Protein AF-A0A401NHK7-F1 (afdb_monomer_lite)

Structure (mmCIF, N/CA/C/O backbone):
data_AF-A0A401NHK7-F1
#
_entry.id   AF-A0A401NHK7-F1
#
loop_
_atom_site.group_PDB
_atom_site.id
_atom_site.type_symbol
_atom_site.label_atom_id
_atom_site.label_alt_id
_atom_site.label_comp_id
_atom_site.label_asym_id
_atom_site.label_entity_id
_atom_site.label_seq_id
_atom_site.pdbx_PDB_ins_code
_atom_site.Cartn_x
_atom_site.Cartn_y
_atom_site.Cartn_z
_atom_site.occupancy
_atom_site.B_iso_or_equiv
_atom_site.auth_seq_id
_atom_site.auth_comp_id
_atom_site.auth_asym_id
_atom_site.auth_atom_id
_atom_site.pdbx_PDB_model_num
ATOM 1 N N . GLN A 1 1 ? -70.677 -13.305 108.784 1.00 59.94 1 GLN A N 1
ATOM 2 C CA . GLN A 1 1 ? -69.472 -12.438 108.791 1.00 59.94 1 GLN A CA 1
ATOM 3 C C . GLN A 1 1 ? -68.133 -13.197 108.804 1.00 59.94 1 GLN A C 1
ATOM 5 O O . GLN A 1 1 ? -67.244 -12.795 108.067 1.00 59.94 1 GLN A O 1
ATOM 10 N N . GLN A 1 2 ? -67.964 -14.312 109.533 1.00 70.62 2 GLN A N 1
ATOM 11 C CA . GLN A 1 2 ? -66.657 -15.002 109.661 1.00 70.62 2 GLN A CA 1
ATOM 12 C C . GLN A 1 2 ? -66.039 -15.561 108.355 1.00 70.62 2 GLN A C 1
ATOM 14 O O . GLN A 1 2 ? -64.819 -15.577 108.209 1.00 70.62 2 GLN A O 1
ATOM 19 N N . LYS A 1 3 ? -66.845 -16.007 107.378 1.00 74.75 3 LYS A N 1
ATOM 20 C CA . LYS A 1 3 ? -66.339 -16.553 106.096 1.00 74.75 3 LYS A CA 1
ATOM 21 C C . LYS A 1 3 ? -65.656 -15.486 105.227 1.00 74.75 3 LYS A C 1
ATOM 23 O O . LYS A 1 3 ? -64.667 -15.781 104.566 1.00 74.75 3 LYS A O 1
ATOM 28 N N . LEU A 1 4 ? -66.158 -14.250 105.277 1.00 75.69 4 LEU A N 1
ATOM 29 C CA . LEU A 1 4 ? -65.597 -13.123 104.534 1.00 75.69 4 LEU A CA 1
ATOM 30 C C . LEU A 1 4 ? -64.254 -12.691 105.127 1.00 75.69 4 LEU A C 1
ATOM 32 O O . LEU A 1 4 ? -63.294 -12.551 104.385 1.00 75.69 4 LEU A O 1
ATOM 36 N N . GLN A 1 5 ? -64.153 -12.602 106.458 1.00 76.56 5 GLN A N 1
ATOM 37 C CA . GLN A 1 5 ? -62.879 -12.336 107.138 1.00 76.56 5 GLN A CA 1
ATOM 38 C C . GLN A 1 5 ? -61.805 -13.369 106.781 1.00 76.56 5 GLN A C 1
ATOM 40 O O . GLN A 1 5 ? -60.680 -12.988 106.483 1.00 76.56 5 GLN A O 1
ATOM 45 N N . ARG A 1 6 ? -62.151 -14.664 106.722 1.00 79.88 6 ARG A N 1
ATOM 46 C CA . ARG A 1 6 ? -61.197 -15.707 106.302 1.00 79.88 6 ARG A CA 1
ATOM 47 C C . ARG A 1 6 ? -60.717 -15.531 104.862 1.00 79.88 6 ARG A C 1
ATOM 49 O O . ARG A 1 6 ? -59.545 -15.770 104.598 1.00 79.88 6 ARG A O 1
ATOM 56 N N . ASN A 1 7 ? -61.591 -15.131 103.941 1.00 78.50 7 ASN A N 1
ATOM 57 C CA . ASN A 1 7 ? -61.188 -14.878 102.556 1.00 78.50 7 ASN A CA 1
ATOM 58 C C . ASN A 1 7 ? -60.342 -13.607 102.441 1.00 78.50 7 ASN A C 1
ATOM 60 O O . ASN A 1 7 ? -59.317 -13.637 101.774 1.00 78.50 7 ASN A O 1
ATOM 64 N N . VAL A 1 8 ? -60.708 -12.534 103.145 1.00 82.75 8 VAL A N 1
ATOM 65 C CA . VAL A 1 8 ? -59.922 -11.293 103.179 1.00 82.75 8 VAL A CA 1
ATOM 66 C C . VAL A 1 8 ? -58.518 -11.567 103.708 1.00 82.75 8 VAL A C 1
ATOM 68 O O . VAL A 1 8 ? -57.553 -11.183 103.066 1.00 82.75 8 VAL A O 1
ATOM 71 N N . SER A 1 9 ? -58.372 -12.316 104.804 1.00 81.31 9 SER A N 1
ATOM 72 C CA . SER A 1 9 ? -57.046 -12.676 105.322 1.00 81.31 9 SER A CA 1
ATOM 73 C C . SER A 1 9 ? -56.232 -13.537 104.353 1.00 81.31 9 SER A C 1
ATOM 75 O O . SER A 1 9 ? -55.024 -13.356 104.268 1.00 81.31 9 SER A O 1
ATOM 77 N N . LYS A 1 10 ? -56.872 -14.449 103.606 1.00 85.44 10 LYS A N 1
ATOM 78 C CA . LYS A 1 10 ? -56.191 -15.275 102.595 1.00 85.44 10 LYS A CA 1
ATOM 79 C C . LYS A 1 10 ? -55.683 -14.450 101.416 1.00 85.44 10 LYS A C 1
ATOM 81 O O . LYS A 1 10 ? -54.569 -14.676 100.963 1.00 85.44 10 LYS A O 1
ATOM 86 N N . TYR A 1 11 ? -56.498 -13.523 100.915 1.00 87.88 11 TYR A N 1
ATOM 87 C CA . TYR A 1 11 ? -56.135 -12.718 99.748 1.00 87.88 11 TYR A CA 1
ATOM 88 C C . TYR A 1 11 ? -55.220 -11.542 100.089 1.00 87.88 11 TYR A C 1
ATOM 90 O O . TYR A 1 11 ? -54.398 -11.160 99.262 1.00 87.88 11 TYR A O 1
ATOM 98 N N . LYS A 1 12 ? -55.266 -11.058 101.334 1.00 88.06 12 LYS A N 1
ATOM 99 C CA . LYS A 1 12 ? -54.397 -9.989 101.829 1.00 88.06 12 LYS A CA 1
ATOM 100 C C . LYS A 1 12 ? -52.910 -10.338 101.754 1.00 88.06 12 LYS A C 1
ATOM 102 O O . LYS A 1 12 ? -52.098 -9.479 101.451 1.00 88.06 12 LYS A O 1
ATOM 107 N N . THR A 1 13 ? -52.540 -11.604 101.949 1.00 85.62 13 THR A N 1
ATOM 108 C CA . THR A 1 13 ? -51.140 -12.033 101.793 1.00 85.62 13 THR A CA 1
ATOM 109 C C . THR A 1 13 ? -50.640 -11.877 100.354 1.00 85.62 13 THR A C 1
ATOM 111 O O . THR A 1 13 ? -49.481 -11.529 100.148 1.00 85.62 13 THR A O 1
ATOM 114 N N . TYR A 1 14 ? -51.502 -12.108 99.360 1.00 87.50 14 TYR A N 1
ATOM 115 C CA . TYR A 1 14 ? -51.152 -11.906 97.952 1.00 87.50 14 TYR A CA 1
ATOM 116 C C . TYR A 1 14 ? -51.140 -10.424 97.583 1.00 87.50 14 TYR A C 1
ATOM 118 O O . TYR A 1 14 ? -50.267 -10.001 96.838 1.00 87.50 14 TYR A O 1
ATOM 126 N N . GLU A 1 15 ? -52.065 -9.636 98.131 1.00 87.06 15 GLU A N 1
ATOM 127 C CA . GLU A 1 15 ? -52.091 -8.178 97.973 1.00 87.06 15 GLU A CA 1
ATOM 128 C C . GLU A 1 15 ? -50.810 -7.534 98.525 1.00 87.06 15 GLU A C 1
ATOM 130 O O . GLU A 1 15 ? -50.116 -6.834 97.793 1.00 87.06 15 GLU A O 1
ATOM 135 N N . ASP A 1 16 ? -50.432 -7.860 99.765 1.00 88.56 16 ASP A N 1
ATOM 136 C CA . ASP A 1 16 ? -49.204 -7.370 100.402 1.00 88.56 16 ASP A CA 1
ATOM 137 C C . ASP A 1 16 ? -47.945 -7.810 99.632 1.00 88.56 16 ASP A C 1
ATOM 139 O O . ASP A 1 16 ? -46.943 -7.094 99.594 1.00 88.56 16 ASP A O 1
ATOM 143 N N . TYR A 1 17 ? -47.976 -8.998 99.018 1.00 87.31 17 TYR A N 1
ATOM 144 C CA . TYR A 1 17 ? -46.892 -9.481 98.165 1.00 87.31 17 TYR A CA 1
ATOM 145 C C . TYR A 1 17 ? -46.814 -8.701 96.847 1.00 87.31 17 TYR A C 1
ATOM 147 O O . TYR A 1 17 ? -45.734 -8.256 96.473 1.00 87.31 17 TYR A O 1
ATOM 155 N N . ILE A 1 18 ? -47.943 -8.496 96.165 1.00 86.00 18 ILE A N 1
ATOM 156 C CA . ILE A 1 18 ? -47.999 -7.768 94.891 1.00 86.00 18 ILE A CA 1
ATOM 157 C C . ILE A 1 18 ? -47.596 -6.306 95.088 1.00 86.00 18 ILE A C 1
ATOM 159 O O . ILE A 1 18 ? -46.801 -5.802 94.304 1.00 86.00 18 ILE A O 1
ATOM 163 N N . LEU A 1 19 ? -48.056 -5.654 96.158 1.00 85.62 19 LEU A N 1
ATOM 164 C CA . LEU A 1 19 ? -47.651 -4.289 96.504 1.00 85.62 19 LEU A CA 1
ATOM 165 C C . LEU A 1 19 ? -46.136 -4.189 96.712 1.00 85.62 19 LEU A C 1
ATOM 167 O O . LEU A 1 19 ? -45.488 -3.357 96.088 1.00 85.62 19 LEU A O 1
ATOM 171 N N . LYS A 1 20 ? -45.543 -5.114 97.479 1.00 86.19 20 LYS A N 1
ATOM 172 C CA . LYS A 1 20 ? -44.082 -5.168 97.642 1.00 86.19 20 LYS A CA 1
ATOM 173 C C . LYS A 1 20 ? -43.348 -5.401 96.326 1.00 86.19 20 LYS A C 1
ATOM 175 O O . LYS A 1 20 ? -42.253 -4.883 96.149 1.00 86.19 20 LYS A O 1
ATOM 180 N N . VAL A 1 21 ? -43.888 -6.218 95.427 1.00 83.94 21 VAL A N 1
ATOM 181 C CA . VAL A 1 21 ? -43.257 -6.484 94.126 1.00 83.94 21 VAL A CA 1
ATOM 182 C C . VAL A 1 21 ? -43.348 -5.261 93.212 1.00 83.94 21 VAL A C 1
ATOM 184 O O . VAL A 1 21 ? -42.377 -4.966 92.524 1.00 83.94 21 VAL A O 1
ATOM 187 N N . ILE A 1 22 ? -44.464 -4.532 93.244 1.00 79.00 22 ILE A N 1
ATOM 188 C CA . ILE A 1 22 ? -44.657 -3.289 92.488 1.00 79.00 22 ILE A CA 1
ATOM 189 C C . ILE A 1 22 ? -43.697 -2.199 92.979 1.00 79.00 22 ILE A C 1
ATOM 191 O O . ILE A 1 22 ? -43.053 -1.566 92.151 1.00 79.00 22 ILE A O 1
ATOM 195 N N . ASP A 1 23 ? -43.519 -2.045 94.295 1.00 79.94 23 ASP A N 1
ATOM 196 C CA . ASP A 1 23 ? -42.594 -1.055 94.876 1.00 79.94 23 ASP A CA 1
ATOM 197 C C . ASP A 1 23 ? -41.118 -1.329 94.531 1.00 79.94 23 ASP A C 1
ATOM 199 O O . ASP A 1 23 ? -40.281 -0.429 94.568 1.00 79.94 23 ASP A O 1
ATOM 203 N N . ASN A 1 24 ? -40.782 -2.581 94.204 1.00 78.62 24 ASN A N 1
ATOM 204 C CA . ASN A 1 24 ? -39.442 -2.982 93.766 1.00 78.62 24 ASN A CA 1
ATOM 205 C C . ASN A 1 24 ? -39.295 -3.014 92.236 1.00 78.62 24 ASN A C 1
ATOM 207 O O . ASN A 1 24 ? -38.211 -3.324 91.733 1.00 78.62 24 ASN A O 1
ATOM 211 N N . LEU A 1 25 ? -40.366 -2.733 91.488 1.00 74.31 25 LEU A N 1
ATOM 212 C CA . LEU A 1 25 ? -40.323 -2.681 90.036 1.00 74.31 25 LEU A CA 1
ATOM 213 C C . LEU A 1 25 ? -39.854 -1.287 89.592 1.00 74.31 25 LEU A C 1
ATOM 215 O O . LEU A 1 25 ? -40.375 -0.284 90.075 1.00 74.31 25 LEU A O 1
ATOM 219 N N . PRO A 1 26 ? -38.895 -1.183 88.657 1.00 77.94 26 PRO A N 1
ATOM 220 C CA . PRO A 1 26 ? -38.523 0.107 88.087 1.00 77.94 26 PRO A CA 1
ATOM 221 C C . PRO A 1 26 ? -39.742 0.766 87.424 1.00 77.94 26 PRO A C 1
ATOM 223 O O . PRO A 1 26 ? -40.447 0.100 86.664 1.00 77.94 26 PRO A O 1
ATOM 226 N N . GLU A 1 27 ? -39.950 2.069 87.646 1.00 64.88 27 GLU A N 1
ATOM 227 C CA . GLU A 1 27 ? -41.120 2.834 87.159 1.00 64.88 27 GLU A CA 1
ATOM 228 C C . GLU A 1 27 ? -41.372 2.701 85.641 1.00 64.88 27 GLU A C 1
ATOM 230 O O . GLU A 1 27 ? -42.510 2.803 85.192 1.00 64.88 27 GLU A O 1
ATOM 235 N N . ASN A 1 28 ? -40.344 2.353 84.857 1.00 58.91 28 ASN A N 1
ATOM 236 C CA . ASN A 1 28 ? -40.409 2.257 83.395 1.00 58.91 28 ASN A CA 1
ATOM 237 C C . ASN A 1 28 ? -40.466 0.814 82.850 1.00 58.91 28 ASN A C 1
ATOM 239 O O . ASN A 1 28 ? -40.250 0.601 81.656 1.00 58.91 28 ASN A O 1
ATOM 243 N N . TYR A 1 29 ? -40.731 -0.198 83.687 1.00 62.56 29 TYR A N 1
ATOM 244 C CA . TYR A 1 29 ? -40.737 -1.609 83.260 1.00 62.56 29 TYR A CA 1
ATOM 245 C C . TYR A 1 29 ? -41.794 -1.922 82.180 1.00 62.56 29 TYR A C 1
ATOM 247 O O . TYR A 1 29 ? -41.576 -2.779 81.329 1.00 62.56 29 TYR A O 1
ATOM 255 N N . LEU A 1 30 ? -42.919 -1.199 82.178 1.00 59.25 30 LEU A N 1
ATOM 256 C CA . LEU A 1 30 ? -43.971 -1.312 81.156 1.00 59.25 30 LEU A CA 1
ATOM 257 C C . LEU A 1 30 ? -43.740 -0.400 79.936 1.00 59.25 30 LEU A C 1
ATOM 259 O O . LEU A 1 30 ? -44.235 -0.697 78.852 1.00 59.25 30 LEU A O 1
ATOM 263 N N . GLU A 1 31 ? -42.986 0.693 80.097 1.00 57.03 31 GLU A N 1
ATOM 264 C CA . GLU A 1 31 ? -42.642 1.629 79.013 1.00 57.03 31 GLU A CA 1
ATOM 265 C C . GLU A 1 31 ? -41.560 1.061 78.089 1.00 57.03 31 GLU A C 1
ATOM 267 O O . GLU A 1 31 ? -41.622 1.213 76.867 1.00 57.03 31 GLU A O 1
ATOM 272 N N . TYR A 1 32 ? -40.618 0.306 78.656 1.00 54.81 32 TYR A N 1
ATOM 273 C CA . TYR A 1 32 ? -39.723 -0.575 77.915 1.00 54.81 32 TYR A CA 1
ATOM 274 C C . TYR A 1 32 ? -40.427 -1.898 77.596 1.00 54.81 32 TYR A C 1
ATOM 276 O O . TYR A 1 32 ? -39.947 -2.972 77.956 1.00 54.81 32 TYR A O 1
ATOM 284 N N . SER A 1 33 ? -41.568 -1.853 76.899 1.00 59.03 33 SER A N 1
ATOM 285 C CA . SER A 1 33 ? -42.092 -3.082 76.303 1.00 59.03 33 SER A CA 1
ATOM 286 C C . SER A 1 33 ? -40.998 -3.649 75.397 1.00 59.03 33 SER A C 1
ATOM 288 O O . SER A 1 33 ? -40.575 -3.002 74.434 1.00 59.03 33 SER A O 1
ATOM 290 N N . ALA A 1 34 ? -40.501 -4.842 75.727 1.00 56.12 34 ALA A N 1
ATOM 291 C CA . ALA A 1 34 ? -39.489 -5.544 74.944 1.00 56.12 34 ALA A CA 1
ATOM 292 C C . ALA A 1 34 ? -39.916 -5.670 73.471 1.00 56.12 34 ALA A C 1
ATOM 294 O O . ALA A 1 34 ? -39.072 -5.660 72.581 1.00 56.12 34 ALA A O 1
ATOM 295 N N . GLU A 1 35 ? -41.224 -5.669 73.201 1.00 56.78 35 GLU A N 1
ATOM 296 C CA . GLU A 1 35 ? -41.800 -5.647 71.859 1.00 56.78 35 GLU A CA 1
ATOM 297 C C . GLU A 1 35 ? -41.446 -4.367 71.076 1.00 56.78 35 GLU A C 1
ATOM 299 O O . GLU A 1 35 ? -41.224 -4.437 69.872 1.00 56.78 35 GLU A O 1
ATOM 304 N N . SER A 1 36 ? -41.304 -3.206 71.726 1.00 73.38 36 SER A N 1
ATOM 305 C CA . SER A 1 36 ? -40.970 -1.926 71.074 1.00 73.38 36 SER A CA 1
ATOM 306 C C . SER A 1 36 ? -39.506 -1.857 70.619 1.00 73.38 36 SER A C 1
ATOM 308 O O . SER A 1 36 ? -39.210 -1.514 69.469 1.00 73.38 36 SER A O 1
ATOM 310 N N . MET A 1 37 ? -38.565 -2.242 71.489 1.00 78.56 37 MET A N 1
ATOM 311 C CA . MET A 1 37 ? -37.136 -2.227 71.153 1.00 78.56 37 MET A CA 1
ATOM 312 C C . MET A 1 37 ? -36.777 -3.350 70.175 1.00 78.56 37 MET A C 1
ATOM 314 O O . MET A 1 37 ? -36.039 -3.117 69.218 1.00 78.56 37 MET A O 1
ATOM 318 N N . VAL A 1 38 ? -37.357 -4.540 70.361 1.00 82.25 38 VAL A N 1
ATOM 319 C CA . VAL A 1 38 ? -37.192 -5.666 69.434 1.00 82.25 38 VAL A CA 1
ATOM 320 C C . VAL A 1 38 ? -37.790 -5.333 68.064 1.00 82.25 38 VAL A C 1
ATOM 322 O O . VAL A 1 38 ? -37.106 -5.539 67.065 1.00 82.25 38 VAL A O 1
ATOM 325 N N . MET A 1 39 ? -38.982 -4.722 67.973 1.00 82.88 39 MET A N 1
ATOM 326 C CA . MET A 1 39 ? -39.525 -4.300 66.670 1.00 82.88 39 MET A CA 1
ATOM 327 C C . MET A 1 39 ? -38.717 -3.186 66.004 1.00 82.88 39 MET A C 1
ATOM 329 O O . MET A 1 39 ? -38.600 -3.178 64.780 1.00 82.88 39 MET A O 1
ATOM 333 N N . SER A 1 40 ? -38.128 -2.261 66.767 1.00 86.12 40 SER A N 1
ATOM 334 C CA . SER A 1 40 ? -37.215 -1.248 66.216 1.00 86.12 40 SER A CA 1
ATOM 335 C C . SER A 1 40 ? -35.965 -1.888 65.597 1.00 86.12 40 SER A C 1
ATOM 337 O O . SER A 1 40 ? -35.567 -1.544 64.481 1.00 86.12 40 SER A O 1
ATOM 339 N N . ILE A 1 41 ? -35.387 -2.882 66.280 1.00 89.06 41 ILE A N 1
ATOM 340 C CA . ILE A 1 41 ? -34.251 -3.665 65.778 1.00 89.06 41 ILE A CA 1
ATOM 341 C C . ILE A 1 41 ? -34.647 -4.448 64.519 1.00 89.06 41 ILE A C 1
ATOM 343 O O . ILE A 1 41 ? -33.916 -4.397 63.530 1.00 89.06 41 ILE A O 1
ATOM 347 N N . ILE A 1 42 ? -35.811 -5.105 64.520 1.00 89.06 42 ILE A N 1
ATOM 348 C CA . ILE A 1 42 ? -36.333 -5.843 63.360 1.00 89.06 42 ILE A CA 1
ATOM 349 C C . ILE A 1 42 ? -36.501 -4.909 62.158 1.00 89.06 42 ILE A C 1
ATOM 351 O O . ILE A 1 42 ? -35.911 -5.170 61.115 1.00 89.06 42 ILE A O 1
ATOM 355 N N . ARG A 1 43 ? -37.186 -3.767 62.309 1.00 89.50 43 ARG A N 1
ATOM 356 C CA . ARG A 1 43 ? -37.376 -2.794 61.212 1.00 89.50 43 ARG A CA 1
ATOM 357 C C . ARG A 1 43 ? -36.059 -2.268 60.654 1.00 89.50 43 ARG A C 1
ATOM 359 O O . ARG A 1 43 ? -35.922 -2.057 59.447 1.00 89.50 43 ARG A O 1
ATOM 366 N N . LYS A 1 44 ? -35.072 -2.040 61.524 1.00 92.88 44 LYS A N 1
ATOM 367 C CA . LYS A 1 44 ? -33.737 -1.611 61.101 1.00 92.88 44 LYS A CA 1
ATOM 368 C C . LYS A 1 44 ? -33.029 -2.709 60.308 1.00 92.88 44 LYS A C 1
ATOM 370 O O . LYS A 1 44 ? -32.423 -2.398 59.288 1.00 92.88 44 LYS A O 1
ATOM 375 N N . HIS A 1 45 ? -33.132 -3.966 60.739 1.00 96.00 45 HIS A N 1
ATOM 376 C CA . HIS A 1 45 ? -32.601 -5.109 59.997 1.00 96.00 45 HIS A CA 1
ATOM 377 C C . HIS A 1 45 ? -33.299 -5.313 58.653 1.00 96.00 45 HIS A C 1
ATOM 379 O O . HIS A 1 45 ? -32.612 -5.537 57.664 1.00 96.00 45 HIS A O 1
ATOM 385 N N . GLU A 1 46 ? -34.622 -5.176 58.592 1.00 94.69 46 GLU A N 1
ATOM 386 C CA . GLU A 1 46 ? -35.393 -5.244 57.344 1.00 94.69 46 GLU A CA 1
ATOM 387 C C . GLU A 1 46 ? -34.953 -4.154 56.365 1.00 94.69 46 GLU A C 1
ATOM 389 O O . GLU A 1 46 ? -34.642 -4.438 55.211 1.00 94.69 46 GLU A O 1
ATOM 394 N N . THR A 1 47 ? -34.845 -2.911 56.842 1.00 95.62 47 THR A N 1
ATOM 395 C CA . THR A 1 47 ? -34.376 -1.786 56.021 1.00 95.62 47 THR A CA 1
ATOM 396 C C . THR A 1 47 ? -32.950 -2.029 55.533 1.00 95.62 47 THR A C 1
ATOM 398 O O . THR A 1 47 ? -32.661 -1.847 54.353 1.00 95.62 47 THR A O 1
ATOM 401 N N . LEU A 1 48 ? -32.058 -2.476 56.423 1.00 97.19 48 LEU A N 1
ATOM 402 C CA . LEU A 1 48 ? -30.671 -2.754 56.065 1.00 97.19 48 LEU A CA 1
ATOM 403 C C . LEU A 1 48 ? -30.580 -3.900 55.047 1.00 97.19 48 LEU A C 1
ATOM 405 O O . LEU A 1 48 ? -29.843 -3.781 54.073 1.00 97.19 48 LEU A O 1
ATOM 409 N N . GLY A 1 49 ? -31.375 -4.958 55.222 1.00 97.56 49 GLY A N 1
ATOM 410 C CA . GLY A 1 49 ? -31.508 -6.067 54.278 1.00 97.56 49 GLY A CA 1
ATOM 411 C C . GLY A 1 49 ? -31.964 -5.599 52.898 1.00 97.56 49 GLY A C 1
ATOM 412 O O . GLY A 1 49 ? -31.277 -5.863 51.916 1.00 97.56 49 GLY A O 1
ATOM 413 N N . ALA A 1 50 ? -33.036 -4.807 52.831 1.00 96.88 50 ALA A N 1
ATOM 414 C CA . ALA A 1 50 ? -33.546 -4.254 51.576 1.00 96.88 50 ALA A CA 1
ATOM 415 C C . ALA A 1 50 ? -32.518 -3.348 50.873 1.00 96.88 50 ALA A C 1
ATOM 417 O O . ALA A 1 50 ? -32.322 -3.434 49.657 1.00 96.88 50 ALA A O 1
ATOM 418 N N . THR A 1 51 ? -31.813 -2.495 51.628 1.00 96.75 51 THR A N 1
ATOM 419 C CA . THR A 1 51 ? -30.743 -1.661 51.054 1.00 96.75 51 THR A CA 1
ATOM 420 C C . THR A 1 51 ? -29.570 -2.499 50.556 1.00 96.75 51 THR A C 1
ATOM 422 O O . THR A 1 51 ? -29.026 -2.205 49.493 1.00 96.75 51 THR A O 1
ATOM 425 N N . ASN A 1 52 ? -29.209 -3.565 51.276 1.00 97.44 52 ASN A N 1
ATOM 426 C CA . ASN A 1 52 ? -28.131 -4.466 50.890 1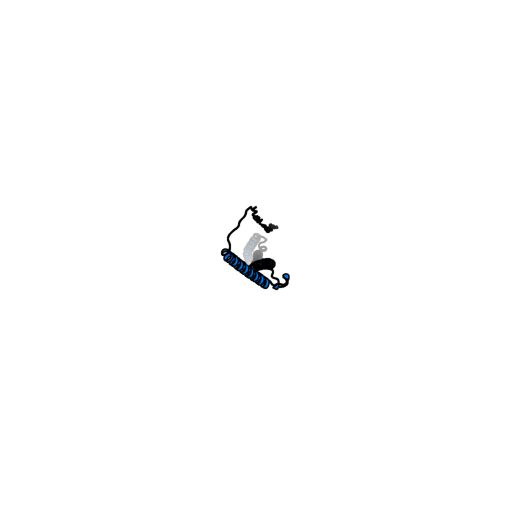.00 97.44 52 ASN A CA 1
ATOM 427 C C . ASN A 1 52 ? -28.475 -5.241 49.611 1.00 97.44 52 ASN A C 1
ATOM 429 O O . ASN A 1 52 ? -27.665 -5.281 48.691 1.00 97.44 52 ASN A O 1
ATOM 433 N N . GLU A 1 53 ? -29.691 -5.782 49.500 1.00 97.69 53 GLU A N 1
ATOM 434 C CA . GLU A 1 53 ? -30.166 -6.417 48.263 1.00 97.69 53 GLU A CA 1
ATOM 435 C C . GLU A 1 53 ? -30.144 -5.441 47.083 1.00 97.69 53 GLU A C 1
ATOM 437 O O . GLU A 1 53 ? -29.667 -5.771 45.999 1.00 97.69 53 GLU A O 1
ATOM 442 N N . THR A 1 54 ? -30.585 -4.202 47.302 1.00 97.50 54 THR A N 1
ATOM 443 C CA . THR A 1 54 ? -30.555 -3.159 46.269 1.00 97.50 54 THR A CA 1
ATOM 444 C C . THR A 1 54 ? -29.124 -2.847 45.821 1.00 97.50 54 THR A C 1
ATOM 446 O O . THR A 1 54 ? -28.871 -2.669 44.629 1.00 97.50 54 THR A O 1
ATOM 449 N N . LEU A 1 55 ? -28.170 -2.784 46.753 1.00 97.88 55 LEU A N 1
ATOM 450 C CA . LEU A 1 55 ? -26.750 -2.580 46.453 1.00 97.88 55 LEU A CA 1
ATOM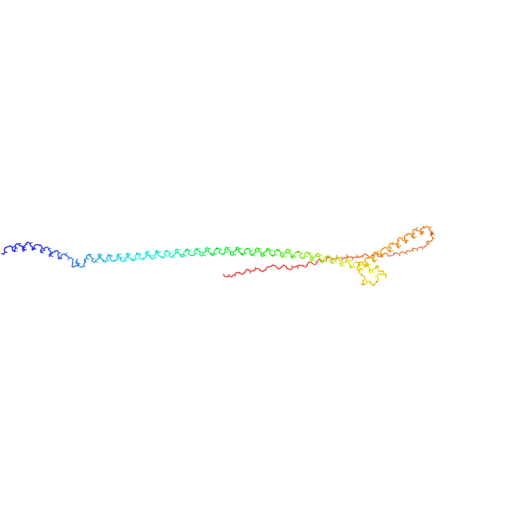 451 C C . LEU A 1 55 ? -26.165 -3.745 45.652 1.00 97.88 55 LEU A C 1
ATOM 453 O O . LEU A 1 55 ? -25.482 -3.505 44.659 1.00 97.88 55 LEU A O 1
ATOM 457 N N . ILE A 1 56 ? -26.467 -4.986 46.038 1.00 98.06 56 ILE A N 1
ATOM 458 C CA . ILE A 1 56 ? -26.015 -6.191 45.330 1.00 98.06 56 ILE A CA 1
ATOM 459 C C . ILE A 1 56 ? -26.556 -6.207 43.898 1.00 98.06 56 ILE A C 1
ATOM 461 O O . ILE A 1 56 ? -25.790 -6.401 42.957 1.00 98.06 56 ILE A O 1
ATOM 465 N N . ASN A 1 57 ? -27.847 -5.923 43.713 1.00 97.94 57 ASN A N 1
ATOM 466 C CA . ASN A 1 57 ? -28.460 -5.872 42.385 1.00 97.94 57 ASN A CA 1
ATOM 467 C C . ASN A 1 57 ? -27.840 -4.775 41.509 1.00 97.94 57 ASN A C 1
ATOM 469 O O . ASN A 1 57 ? -27.581 -4.992 40.328 1.00 97.94 57 ASN A O 1
ATOM 473 N N . ASN A 1 58 ? -27.556 -3.603 42.085 1.00 98.00 58 ASN A N 1
ATOM 474 C CA . ASN A 1 58 ? -26.877 -2.531 41.358 1.00 98.00 58 ASN A CA 1
ATOM 475 C C . ASN A 1 58 ? -25.436 -2.892 40.987 1.00 98.00 58 ASN A C 1
ATOM 477 O O . ASN A 1 58 ? -25.010 -2.570 39.882 1.00 98.00 58 ASN A O 1
ATOM 481 N N . LEU A 1 59 ? -24.698 -3.554 41.881 1.00 97.75 59 LEU A N 1
ATOM 482 C CA . LEU A 1 59 ? -23.347 -4.034 41.590 1.00 97.75 59 LEU A CA 1
ATOM 483 C C . LEU A 1 59 ? -23.349 -5.089 40.486 1.00 97.75 59 LEU A C 1
ATOM 485 O O . LEU A 1 59 ? -22.509 -5.007 39.599 1.00 97.75 59 LEU A O 1
ATOM 489 N N . SER A 1 60 ? -24.301 -6.026 40.510 1.00 97.94 60 SER A N 1
ATOM 490 C CA . SER A 1 60 ? -24.477 -7.008 39.433 1.00 97.94 60 SER A CA 1
ATOM 491 C C . SER A 1 60 ? -24.708 -6.305 38.102 1.00 97.94 60 SER A C 1
ATOM 493 O O . SER A 1 60 ? -23.955 -6.521 37.164 1.00 97.94 60 SER A O 1
ATOM 495 N N . ARG A 1 61 ? -25.672 -5.378 38.049 1.00 98.31 61 ARG A N 1
ATOM 496 C CA . ARG A 1 61 ? -25.972 -4.625 36.827 1.00 98.31 61 ARG A CA 1
ATOM 497 C C . ARG A 1 61 ? -24.759 -3.851 36.310 1.00 98.31 61 ARG A C 1
ATOM 499 O O . ARG A 1 61 ? -24.481 -3.879 35.120 1.00 98.31 61 ARG A O 1
ATOM 506 N N . LEU A 1 62 ? -24.040 -3.159 37.194 1.00 98.06 62 LEU A N 1
ATOM 507 C CA . LEU A 1 62 ? -22.852 -2.401 36.801 1.00 98.06 62 LEU A CA 1
ATOM 508 C C . LEU A 1 62 ? -21.720 -3.322 36.320 1.00 98.06 62 LEU A C 1
ATOM 510 O O . LEU A 1 62 ? -20.966 -2.943 35.430 1.00 98.06 62 LEU A O 1
ATOM 514 N N . SER A 1 63 ? -21.600 -4.518 36.902 1.00 98.12 63 SER A N 1
ATOM 515 C CA . SER A 1 63 ? -20.660 -5.542 36.443 1.00 98.12 63 SER A CA 1
ATOM 516 C C . SER A 1 63 ? -21.008 -6.020 35.034 1.00 98.12 63 SER A C 1
ATOM 518 O O . SER A 1 63 ? -20.116 -6.089 34.193 1.00 98.12 63 SER A O 1
ATOM 520 N N . ASP A 1 64 ? -22.288 -6.278 34.762 1.00 98.25 64 ASP A N 1
ATOM 521 C CA . ASP A 1 64 ? -22.760 -6.700 33.439 1.00 98.25 64 ASP A CA 1
ATOM 522 C C . ASP A 1 64 ? -22.520 -5.593 32.391 1.00 98.25 64 ASP A C 1
ATOM 524 O O . ASP A 1 64 ? -22.000 -5.851 31.307 1.00 98.25 64 ASP A O 1
ATOM 528 N N . GLU A 1 65 ? -22.818 -4.333 32.737 1.00 98.12 65 GLU A N 1
ATOM 529 C CA . GLU A 1 65 ? -22.557 -3.164 31.880 1.00 98.12 65 GLU A CA 1
ATOM 530 C C . GLU A 1 65 ? -21.054 -2.994 31.581 1.00 98.12 65 GLU A C 1
ATOM 532 O O . GLU A 1 65 ? -20.668 -2.640 30.461 1.00 98.12 65 GLU A O 1
ATOM 537 N N . LEU A 1 66 ? -20.188 -3.251 32.569 1.00 98.00 66 LEU A N 1
ATOM 538 C CA . LEU A 1 66 ? -18.736 -3.207 32.396 1.00 98.00 66 LEU A CA 1
ATOM 539 C C . LEU A 1 66 ? -18.249 -4.303 31.442 1.00 98.00 66 LEU A C 1
ATOM 541 O O . LEU A 1 66 ? -17.422 -4.022 30.574 1.00 98.00 66 LEU A O 1
ATOM 545 N N . GLU A 1 67 ? -18.760 -5.525 31.592 1.00 98.19 67 GLU A N 1
ATOM 546 C CA . GLU A 1 67 ? -18.414 -6.661 30.734 1.00 98.19 67 GLU A CA 1
ATOM 547 C C . GLU A 1 67 ? -18.855 -6.413 29.283 1.00 98.19 67 GLU A C 1
ATOM 549 O O . GLU A 1 67 ? -18.072 -6.611 28.350 1.00 98.19 67 GLU A O 1
ATOM 554 N N . GLU A 1 68 ? -20.052 -5.857 29.078 1.00 98.31 68 GLU A N 1
ATOM 555 C CA . GLU A 1 68 ? -20.535 -5.456 27.752 1.00 98.31 68 GLU A CA 1
ATOM 556 C C . GLU A 1 68 ? -19.652 -4.364 27.126 1.00 98.31 68 GLU A C 1
ATOM 558 O O . GLU A 1 68 ? -19.243 -4.467 25.962 1.00 98.31 68 GLU A O 1
ATOM 563 N N . CYS A 1 69 ? -19.295 -3.335 27.900 1.00 98.06 69 CYS A N 1
ATOM 564 C CA . CYS A 1 69 ? -18.391 -2.282 27.437 1.00 98.06 69 CYS A CA 1
ATOM 565 C C . CYS A 1 69 ? -17.013 -2.838 27.064 1.00 98.06 69 CYS A C 1
ATOM 567 O O . CYS A 1 69 ? -16.429 -2.425 26.059 1.00 98.06 69 CYS A O 1
ATOM 569 N N . GLN A 1 70 ? -16.497 -3.781 27.852 1.00 98.12 70 GLN A N 1
ATOM 570 C CA . GLN A 1 70 ? -15.214 -4.420 27.601 1.00 98.12 70 GLN A CA 1
ATOM 571 C C . GLN A 1 70 ? -15.245 -5.252 26.314 1.00 98.12 70 GLN A C 1
ATOM 573 O O . GLN A 1 70 ? -14.350 -5.106 25.481 1.00 98.12 70 GLN A O 1
ATOM 578 N N . HIS A 1 71 ? -16.296 -6.044 26.096 1.00 98.25 71 HIS A N 1
ATOM 579 C CA . HIS A 1 71 ? -16.474 -6.791 24.851 1.00 98.25 71 HIS A CA 1
ATOM 580 C C . HIS A 1 71 ? -16.600 -5.883 23.626 1.00 98.25 71 HIS A C 1
ATOM 582 O O . HIS A 1 71 ? -15.980 -6.145 22.594 1.00 98.25 71 HIS A O 1
ATOM 588 N N . SER A 1 72 ? -17.355 -4.789 23.737 1.00 98.38 72 SER A N 1
ATOM 589 C CA . SER A 1 72 ? -17.485 -3.801 22.661 1.00 98.38 72 SER A CA 1
ATOM 590 C C . SER A 1 72 ? -16.136 -3.166 22.307 1.00 98.38 72 SER A C 1
ATOM 592 O O . SER A 1 72 ? -15.765 -3.083 21.133 1.00 98.38 72 SER A O 1
ATOM 594 N N . LEU A 1 73 ? -15.351 -2.790 23.322 1.00 98.38 73 LEU A N 1
ATOM 595 C CA . LEU A 1 73 ? -14.013 -2.232 23.134 1.00 98.38 73 LEU A CA 1
ATOM 596 C C . LEU A 1 73 ? -13.065 -3.230 22.458 1.00 98.38 73 LEU A C 1
ATOM 598 O O . LEU A 1 73 ? -12.315 -2.855 21.557 1.00 98.38 73 LEU A O 1
ATOM 602 N N . GLU A 1 74 ? -13.099 -4.492 22.877 1.00 98.38 74 GLU A N 1
ATOM 603 C CA . GLU A 1 74 ? -12.254 -5.545 22.318 1.00 98.38 74 GLU A CA 1
ATOM 604 C C . GLU A 1 74 ? -12.621 -5.851 20.859 1.00 98.38 74 GLU A C 1
ATOM 606 O O . GLU A 1 74 ? -11.736 -5.929 20.005 1.00 98.38 74 GLU A O 1
ATOM 611 N N . SER A 1 75 ? -13.917 -5.910 20.543 1.00 98.44 75 SER A N 1
ATOM 612 C CA . SER A 1 75 ? -14.416 -6.035 19.168 1.00 98.44 75 SER A CA 1
ATOM 613 C C . SER A 1 75 ? -13.937 -4.877 18.289 1.00 98.44 75 SER A C 1
ATOM 615 O O . SER A 1 75 ? -13.413 -5.093 17.194 1.00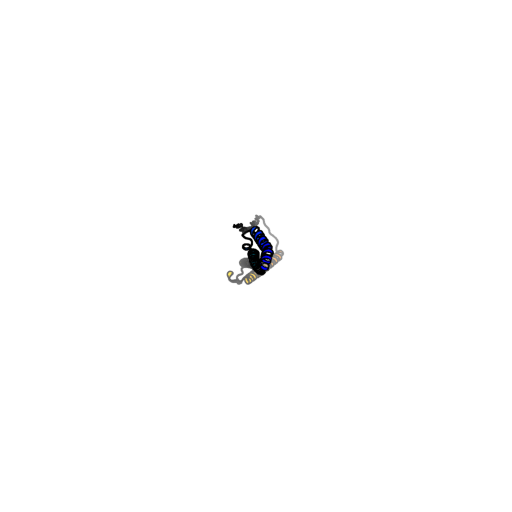 98.44 75 SER A O 1
ATOM 617 N N . LEU A 1 76 ? -14.056 -3.638 18.778 1.00 98.38 76 LEU A N 1
ATOM 618 C CA . LEU A 1 76 ? -13.600 -2.455 18.049 1.00 98.38 76 LEU A CA 1
ATOM 619 C C . LEU A 1 76 ? -12.078 -2.466 17.833 1.00 98.38 76 LEU A C 1
ATOM 621 O O . LEU A 1 76 ? -11.589 -2.078 16.770 1.00 98.38 76 LEU A O 1
ATOM 625 N N . HIS A 1 77 ? -11.315 -2.931 18.824 1.00 98.50 77 HIS A N 1
ATOM 626 C CA . HIS A 1 77 ? -9.866 -3.065 18.711 1.00 98.50 77 HIS A CA 1
ATOM 627 C C . HIS A 1 77 ? -9.470 -4.090 17.639 1.00 98.50 77 HIS A C 1
ATOM 629 O O . HIS A 1 77 ? -8.618 -3.804 16.795 1.00 98.50 77 HIS A O 1
ATOM 635 N N . GLN A 1 78 ? -10.138 -5.246 17.613 1.00 98.44 78 GLN A N 1
ATOM 636 C CA . GLN A 1 78 ? -9.920 -6.276 16.595 1.00 98.44 78 GLN A CA 1
ATOM 637 C C . GLN A 1 78 ? -10.264 -5.782 15.183 1.00 98.44 78 GLN A C 1
ATOM 639 O O . GLN A 1 78 ? -9.525 -6.055 14.230 1.00 98.44 78 GLN A O 1
ATOM 644 N N . GLU A 1 79 ? -11.354 -5.027 15.027 1.00 98.44 79 GLU A N 1
ATOM 645 C CA . GLU A 1 79 ? -11.733 -4.431 13.742 1.00 98.44 79 GLU A CA 1
ATOM 646 C C . GLU A 1 79 ? -10.684 -3.418 13.262 1.00 98.44 79 GLU A C 1
ATOM 648 O O . GLU A 1 79 ? -10.277 -3.429 12.092 1.00 98.44 79 GLU A O 1
ATOM 653 N N . TYR A 1 80 ? -10.193 -2.574 14.172 1.00 98.56 80 TYR A N 1
ATOM 654 C CA . TYR A 1 80 ? -9.131 -1.620 13.879 1.00 98.56 80 TYR A CA 1
ATOM 655 C C . TYR A 1 80 ? -7.848 -2.321 13.415 1.00 98.56 80 TYR A C 1
ATOM 657 O O . TYR A 1 80 ? -7.285 -1.954 12.378 1.00 98.56 80 TYR A O 1
ATOM 665 N N . ASP A 1 81 ? -7.402 -3.354 14.130 1.00 98.44 81 ASP A N 1
ATOM 666 C CA . ASP A 1 81 ? -6.199 -4.107 13.770 1.00 98.44 81 ASP A CA 1
ATOM 667 C C . ASP A 1 81 ? -6.356 -4.829 12.427 1.00 98.44 81 ASP A C 1
ATOM 669 O O . ASP A 1 81 ? -5.455 -4.781 11.581 1.00 98.44 81 ASP A O 1
ATOM 673 N N . THR A 1 82 ? -7.531 -5.408 12.174 1.00 98.44 82 THR A N 1
ATOM 674 C CA . THR A 1 82 ? -7.873 -6.030 10.887 1.00 98.44 82 THR A CA 1
ATOM 675 C C . THR A 1 82 ? -7.808 -5.013 9.748 1.00 98.44 82 THR A C 1
ATOM 677 O O . THR A 1 82 ? -7.176 -5.253 8.715 1.00 98.44 82 THR A O 1
ATOM 680 N N . THR A 1 83 ? -8.399 -3.836 9.945 1.00 98.38 83 THR A N 1
ATOM 681 C CA . THR A 1 83 ? -8.405 -2.754 8.953 1.00 98.38 83 THR A CA 1
ATOM 682 C C . THR A 1 83 ? -6.994 -2.237 8.688 1.00 98.38 83 THR A C 1
ATOM 684 O O . THR A 1 83 ? -6.593 -2.053 7.537 1.00 98.38 83 THR A O 1
ATOM 687 N N . LYS A 1 84 ? -6.191 -2.060 9.739 1.00 98.62 84 LYS A N 1
ATOM 688 C CA . LYS A 1 84 ? -4.790 -1.647 9.634 1.00 98.62 84 LYS A CA 1
ATOM 689 C C . LYS A 1 84 ? -3.965 -2.652 8.827 1.00 98.62 84 LYS A C 1
ATOM 691 O O . LYS A 1 84 ? -3.180 -2.244 7.967 1.00 98.62 84 LYS A O 1
ATOM 696 N N . LEU A 1 85 ? -4.148 -3.952 9.066 1.00 98.44 85 LEU A N 1
ATOM 697 C CA . LEU A 1 85 ? -3.496 -5.014 8.294 1.00 98.44 85 LEU A CA 1
ATOM 698 C C . LEU A 1 85 ? -3.933 -4.995 6.823 1.00 98.44 85 LEU A C 1
ATOM 700 O O . LEU A 1 85 ? -3.078 -5.036 5.936 1.00 98.44 85 LEU A O 1
ATOM 704 N N . MET A 1 86 ? -5.233 -4.851 6.556 1.00 98.44 86 MET A N 1
ATOM 705 C CA . MET A 1 86 ? -5.775 -4.756 5.196 1.00 98.44 86 MET A CA 1
ATOM 706 C C . MET A 1 86 ? -5.187 -3.562 4.429 1.00 98.44 86 MET A C 1
ATOM 708 O O . MET A 1 86 ? -4.722 -3.714 3.298 1.00 98.44 86 MET A O 1
ATOM 712 N N . ILE A 1 87 ? -5.151 -2.378 5.050 1.00 98.44 87 ILE A N 1
ATOM 713 C CA . ILE A 1 87 ? -4.578 -1.167 4.447 1.00 98.44 87 ILE A CA 1
ATOM 714 C C . ILE A 1 87 ? -3.087 -1.364 4.156 1.00 98.44 87 ILE A C 1
ATOM 716 O O . ILE A 1 87 ? -2.631 -1.034 3.061 1.00 98.44 87 ILE A O 1
ATOM 720 N N . ASN A 1 88 ? -2.324 -1.928 5.096 1.00 98.50 88 ASN A N 1
ATOM 721 C CA . ASN A 1 88 ? -0.894 -2.187 4.907 1.00 98.50 88 ASN A CA 1
ATOM 722 C C . ASN A 1 88 ? -0.616 -3.193 3.781 1.00 98.50 88 ASN A C 1
ATOM 724 O O . ASN A 1 88 ? 0.334 -3.007 3.013 1.00 98.50 88 ASN A O 1
ATOM 728 N N . SER A 1 89 ? -1.449 -4.229 3.660 1.00 98.38 89 SER A N 1
ATOM 729 C CA . SER A 1 89 ? -1.377 -5.201 2.567 1.00 98.38 89 SER A CA 1
ATOM 730 C C . SER A 1 89 ? -1.615 -4.518 1.218 1.00 98.38 89 SER A C 1
ATOM 732 O O . SER A 1 89 ? -0.748 -4.556 0.343 1.00 98.38 89 SER A O 1
ATOM 734 N N . ARG A 1 90 ? -2.713 -3.763 1.094 1.00 98.38 90 ARG A N 1
ATOM 735 C CA . ARG A 1 90 ? -3.061 -3.029 -0.131 1.00 98.38 90 ARG A CA 1
ATOM 736 C C . ARG A 1 90 ? -2.016 -1.977 -0.502 1.00 98.38 90 ARG A C 1
ATOM 738 O O . ARG A 1 90 ? -1.709 -1.768 -1.670 1.00 98.38 90 ARG A O 1
ATOM 745 N N . LEU A 1 91 ? -1.428 -1.313 0.487 1.00 98.38 91 LEU A N 1
ATOM 746 C CA . LEU A 1 91 ? -0.356 -0.347 0.270 1.00 98.38 91 LEU A CA 1
ATOM 747 C C . LEU A 1 91 ? 0.931 -1.022 -0.228 1.00 98.38 91 LEU A C 1
ATOM 749 O O . LEU A 1 91 ? 1.622 -0.462 -1.078 1.00 98.38 91 LEU A O 1
ATOM 753 N N . SER A 1 92 ? 1.238 -2.224 0.261 1.00 98.38 92 SER A N 1
ATOM 754 C CA . SER A 1 92 ? 2.367 -3.027 -0.223 1.00 98.38 92 SER A CA 1
ATOM 755 C C . SER A 1 92 ? 2.158 -3.498 -1.663 1.00 98.38 92 SER A C 1
ATOM 757 O O . SER A 1 92 ? 3.069 -3.364 -2.477 1.00 98.38 92 SER A O 1
ATOM 759 N N . GLU A 1 93 ? 0.952 -3.951 -2.003 1.00 98.50 93 GLU A N 1
ATOM 760 C CA . GLU A 1 93 ? 0.571 -4.326 -3.370 1.00 98.50 93 GLU A CA 1
ATOM 761 C C . GLU A 1 93 ? 0.748 -3.149 -4.341 1.00 98.50 93 GLU A C 1
ATOM 763 O O . GLU A 1 93 ? 1.495 -3.239 -5.314 1.00 98.50 93 GLU A O 1
ATOM 768 N N . ARG A 1 94 ? 0.175 -1.984 -4.014 1.00 98.19 94 ARG A N 1
ATOM 769 C CA . ARG A 1 94 ? 0.309 -0.774 -4.844 1.00 98.19 94 ARG A CA 1
ATOM 770 C C . ARG A 1 94 ? 1.754 -0.296 -4.980 1.00 98.19 94 ARG A C 1
ATOM 772 O O . ARG A 1 94 ? 2.131 0.240 -6.021 1.00 98.19 94 ARG A O 1
ATOM 779 N N . ARG A 1 95 ? 2.579 -0.465 -3.940 1.00 98.00 95 ARG A N 1
ATOM 780 C CA . ARG A 1 95 ? 4.021 -0.170 -4.014 1.00 98.00 95 ARG A CA 1
ATOM 781 C C . ARG A 1 95 ? 4.739 -1.108 -4.976 1.00 98.00 95 ARG A C 1
ATOM 783 O O . ARG A 1 95 ? 5.581 -0.637 -5.735 1.00 98.00 95 ARG A O 1
ATOM 790 N N . MET A 1 96 ? 4.403 -2.392 -4.958 1.00 98.56 96 MET A N 1
ATOM 791 C CA . MET A 1 96 ? 4.983 -3.383 -5.859 1.00 98.56 96 MET A CA 1
ATOM 792 C C . MET A 1 96 ? 4.650 -3.069 -7.322 1.00 98.56 96 MET A C 1
ATOM 794 O O . MET A 1 96 ? 5.565 -2.996 -8.137 1.00 98.56 96 MET A O 1
ATOM 798 N N . GLU A 1 97 ? 3.383 -2.777 -7.633 1.00 98.38 97 GLU A N 1
ATOM 799 C CA . GLU A 1 97 ? 2.957 -2.364 -8.981 1.00 98.38 97 GLU A CA 1
ATOM 800 C C . GLU A 1 97 ? 3.715 -1.120 -9.469 1.00 98.38 97 GLU A C 1
ATOM 802 O O . GLU A 1 97 ? 4.163 -1.045 -10.615 1.00 98.38 97 GLU A O 1
ATOM 807 N N . CYS A 1 98 ? 3.889 -0.132 -8.586 1.00 98.12 98 CYS A N 1
ATOM 808 C CA . CYS A 1 98 ? 4.619 1.092 -8.902 1.00 98.12 98 CYS A CA 1
ATOM 809 C C . CYS A 1 98 ? 6.099 0.816 -9.206 1.00 98.12 98 CYS A C 1
ATOM 811 O O . CYS A 1 98 ? 6.637 1.333 -10.188 1.00 98.12 98 CYS A O 1
ATOM 813 N N . GLU A 1 99 ? 6.762 -0.011 -8.394 1.00 98.44 99 GLU A N 1
ATOM 814 C CA . GLU A 1 99 ? 8.159 -0.380 -8.630 1.00 98.44 99 GLU A CA 1
ATOM 815 C C . GLU A 1 99 ? 8.322 -1.229 -9.897 1.00 98.44 99 GLU A C 1
ATOM 817 O O . GLU A 1 99 ? 9.262 -0.995 -10.658 1.00 98.44 99 GLU A O 1
ATOM 822 N N . GLU A 1 100 ? 7.385 -2.130 -10.200 1.00 98.50 100 GLU A N 1
ATOM 823 C CA . GLU A 1 100 ? 7.395 -2.885 -11.455 1.00 98.50 100 GLU A CA 1
ATOM 824 C C . GLU A 1 100 ? 7.265 -1.957 -12.671 1.00 98.50 100 GLU A C 1
ATOM 826 O O . GLU A 1 100 ? 8.061 -2.039 -13.612 1.00 98.50 100 GLU A O 1
ATOM 831 N N . ALA A 1 101 ? 6.308 -1.026 -12.645 1.00 98.25 101 ALA A N 1
ATOM 832 C CA . ALA A 1 101 ? 6.122 -0.052 -13.718 1.00 98.25 101 ALA A CA 1
ATOM 833 C C . ALA A 1 101 ? 7.361 0.842 -13.896 1.00 98.25 101 ALA A C 1
ATOM 835 O O . ALA A 1 101 ? 7.805 1.098 -15.019 1.00 98.25 101 ALA A O 1
ATOM 836 N N . LYS A 1 102 ? 7.966 1.283 -12.791 1.00 98.31 102 LYS A N 1
ATOM 837 C CA . LYS A 1 102 ? 9.190 2.090 -12.795 1.00 98.31 102 LYS A CA 1
ATOM 838 C C . LYS A 1 102 ? 10.379 1.323 -13.363 1.00 98.31 102 LYS A C 1
ATOM 840 O O . LYS A 1 102 ? 11.142 1.880 -14.150 1.00 98.31 102 LYS A O 1
ATOM 845 N N . GLU A 1 103 ? 10.535 0.056 -13.002 1.00 98.38 103 GLU A N 1
ATOM 846 C CA . GLU A 1 103 ? 11.574 -0.813 -13.550 1.00 98.38 103 GLU A CA 1
ATOM 847 C C . GLU A 1 103 ? 11.364 -1.061 -15.049 1.00 98.38 103 GLU A C 1
ATOM 849 O O . GLU A 1 103 ? 12.306 -0.976 -15.840 1.00 98.38 103 GLU A O 1
ATOM 854 N N . ARG A 1 104 ? 10.114 -1.267 -15.476 1.00 98.38 104 ARG A N 1
ATOM 855 C CA . ARG A 1 104 ? 9.763 -1.382 -16.896 1.00 98.38 104 ARG A CA 1
ATOM 856 C C . ARG A 1 104 ? 10.133 -0.117 -17.673 1.00 98.38 104 ARG A C 1
ATOM 858 O O . ARG A 1 104 ? 10.745 -0.219 -18.736 1.00 98.38 104 ARG A O 1
ATOM 865 N N . ASN A 1 105 ? 9.833 1.058 -17.120 1.00 98.25 105 ASN A N 1
ATOM 866 C CA . ASN A 1 105 ? 10.195 2.341 -17.721 1.00 98.25 105 ASN A CA 1
ATOM 867 C C . ASN A 1 105 ? 11.714 2.508 -17.845 1.00 98.25 105 ASN A C 1
ATOM 869 O O . ASN A 1 105 ? 12.189 2.847 -18.926 1.00 98.25 105 ASN A O 1
ATOM 873 N N . LYS A 1 106 ? 12.488 2.185 -16.799 1.00 98.19 106 LYS A N 1
ATOM 874 C CA . LYS A 1 106 ? 13.962 2.220 -16.863 1.00 98.19 106 LYS A CA 1
ATOM 875 C C . LYS A 1 106 ? 14.513 1.320 -17.968 1.00 98.19 106 LYS A C 1
ATOM 877 O O . LYS A 1 106 ? 15.397 1.725 -18.718 1.00 98.19 106 LYS A O 1
ATOM 882 N N . ARG A 1 107 ? 13.985 0.098 -18.100 1.00 97.81 107 ARG A N 1
ATOM 883 C CA . ARG A 1 107 ? 14.407 -0.837 -19.158 1.00 97.81 107 ARG A CA 1
ATOM 884 C C . ARG A 1 107 ? 14.134 -0.281 -20.553 1.00 97.81 107 ARG A C 1
ATOM 886 O O . ARG A 1 107 ? 14.984 -0.397 -21.434 1.00 97.81 107 ARG A O 1
ATOM 893 N N . LEU A 1 108 ? 12.970 0.336 -20.753 1.00 97.88 108 LEU A N 1
ATOM 894 C CA . LEU A 1 108 ? 12.625 0.980 -22.020 1.00 97.88 108 LEU A CA 1
ATOM 895 C C . LEU A 1 108 ? 13.522 2.186 -22.309 1.00 97.88 108 LEU A C 1
ATOM 897 O O . LEU A 1 108 ? 13.989 2.330 -23.435 1.00 97.88 108 LEU A O 1
ATOM 901 N N . GLU A 1 109 ? 13.820 3.006 -21.304 1.00 97.56 109 GLU A N 1
ATOM 902 C CA . GLU A 1 109 ? 14.711 4.159 -21.439 1.00 97.56 109 GLU A CA 1
ATOM 903 C C . GLU A 1 109 ? 16.124 3.740 -21.872 1.00 97.56 109 GLU A C 1
ATOM 905 O O . GLU A 1 109 ? 16.680 4.306 -22.814 1.00 97.56 109 GLU A O 1
ATOM 910 N N . ILE A 1 110 ? 16.678 2.684 -21.264 1.00 96.88 110 ILE A N 1
ATOM 911 C CA . ILE A 1 110 ? 17.965 2.105 -21.680 1.00 96.88 110 ILE A CA 1
ATOM 912 C C . ILE A 1 110 ? 17.899 1.636 -23.138 1.00 96.88 110 ILE A C 1
ATOM 914 O O . ILE A 1 110 ? 18.793 1.945 -23.927 1.00 96.88 110 ILE A O 1
ATOM 918 N N . LYS A 1 111 ? 16.831 0.924 -23.521 1.00 97.19 111 LYS A N 1
ATOM 919 C CA . LYS A 1 111 ? 16.656 0.416 -24.888 1.00 97.19 111 LYS A CA 1
ATOM 920 C C . LYS A 1 111 ? 16.590 1.550 -25.916 1.00 97.19 111 LYS A C 1
ATOM 922 O O . LYS A 1 111 ? 17.246 1.474 -26.953 1.00 97.19 111 LYS A O 1
ATOM 927 N N . ILE A 1 112 ? 15.831 2.605 -25.625 1.00 96.31 112 ILE A N 1
ATOM 928 C CA . ILE A 1 112 ? 15.719 3.791 -26.484 1.00 96.31 112 ILE A CA 1
ATOM 929 C C . ILE A 1 112 ? 17.077 4.480 -26.621 1.00 96.31 112 ILE A C 1
ATOM 931 O O . ILE A 1 112 ? 17.493 4.793 -27.736 1.00 96.31 112 ILE A O 1
ATOM 935 N N . ASN A 1 113 ? 17.794 4.672 -25.513 1.00 95.69 113 ASN A N 1
ATOM 936 C CA . ASN A 1 113 ? 19.111 5.303 -25.532 1.00 95.69 113 ASN A CA 1
ATOM 937 C C . ASN A 1 113 ? 20.128 4.504 -26.355 1.00 95.69 113 ASN A C 1
ATOM 939 O O . ASN A 1 113 ? 20.881 5.101 -27.124 1.00 95.69 113 ASN A O 1
ATOM 943 N N . LEU A 1 114 ? 20.107 3.173 -26.256 1.00 95.38 114 LEU A N 1
ATOM 944 C CA . LEU A 1 114 ? 20.957 2.304 -27.067 1.00 95.38 114 LEU A CA 1
ATOM 945 C C . LEU A 1 114 ? 20.635 2.432 -28.562 1.00 95.38 114 LEU A C 1
ATOM 947 O O . LEU A 1 114 ? 21.536 2.646 -29.369 1.00 95.38 114 LEU A O 1
ATOM 951 N N . HIS A 1 115 ? 19.354 2.358 -28.939 1.00 94.50 115 HIS A N 1
ATOM 952 C CA . HIS A 1 115 ? 18.950 2.532 -30.338 1.00 94.50 115 HIS A CA 1
ATOM 953 C C . HIS A 1 115 ? 19.327 3.912 -30.881 1.00 94.50 115 HIS A C 1
ATOM 955 O O . HIS A 1 115 ? 19.806 4.009 -32.009 1.00 94.50 115 HIS A O 1
ATOM 961 N N . ARG A 1 116 ? 19.168 4.967 -30.076 1.00 94.25 116 ARG A N 1
ATOM 962 C CA . ARG A 1 116 ? 19.575 6.324 -30.451 1.00 94.25 116 ARG A CA 1
ATOM 963 C C . ARG A 1 116 ? 21.083 6.416 -30.676 1.00 94.25 116 ARG A C 1
ATOM 965 O O . ARG A 1 116 ? 21.498 6.997 -31.671 1.00 94.25 116 ARG A O 1
ATOM 972 N N . GLY A 1 117 ? 21.889 5.831 -29.789 1.00 92.38 117 GLY A N 1
ATOM 973 C CA . GLY A 1 117 ? 23.346 5.777 -29.945 1.00 92.38 117 GLY A CA 1
ATOM 974 C C . GLY A 1 117 ? 23.762 5.059 -31.228 1.00 92.38 117 GLY A C 1
ATOM 975 O O . GLY A 1 117 ? 24.532 5.605 -32.013 1.00 92.38 117 GLY A O 1
ATOM 976 N N . ASN A 1 118 ? 23.171 3.890 -31.492 1.00 92.81 118 ASN A N 1
ATOM 977 C CA . ASN A 1 118 ? 23.434 3.128 -32.714 1.00 92.81 118 ASN A CA 1
ATOM 978 C C . ASN A 1 118 ? 23.046 3.910 -33.975 1.00 92.81 118 ASN A C 1
ATOM 980 O O . ASN A 1 118 ? 23.789 3.899 -34.952 1.00 92.81 118 ASN A O 1
ATOM 984 N N . PHE A 1 119 ? 21.900 4.597 -33.960 1.00 92.62 119 PHE A N 1
ATOM 985 C CA . PHE A 1 119 ? 21.457 5.413 -35.089 1.00 92.62 119 PHE A CA 1
ATOM 986 C C . PHE A 1 119 ? 22.411 6.580 -35.360 1.00 92.62 119 PHE A C 1
ATOM 988 O O . PHE A 1 119 ? 22.788 6.798 -36.508 1.00 92.62 119 PHE A O 1
ATOM 995 N N . ILE A 1 120 ? 22.842 7.294 -34.313 1.00 92.94 120 ILE A N 1
ATOM 996 C CA . ILE A 1 120 ? 23.818 8.386 -34.441 1.00 92.94 120 ILE A CA 1
ATOM 997 C C . ILE A 1 120 ? 25.121 7.853 -35.041 1.00 92.94 120 ILE A C 1
ATOM 999 O O . ILE A 1 120 ? 25.583 8.385 -36.044 1.00 92.94 120 ILE A O 1
ATOM 1003 N N . GLN A 1 121 ? 25.659 6.754 -34.506 1.00 93.75 121 GLN A N 1
ATOM 1004 C CA . GLN A 1 121 ? 26.902 6.161 -35.000 1.00 93.75 121 GLN A CA 1
ATOM 1005 C C . GLN A 1 121 ? 26.798 5.713 -36.467 1.00 93.75 121 GLN A C 1
ATOM 1007 O O . GLN A 1 121 ? 27.716 5.943 -37.255 1.00 93.75 121 GLN A O 1
ATOM 1012 N N . GLN A 1 122 ? 25.684 5.087 -36.858 1.00 93.88 122 GLN A N 1
ATOM 1013 C CA . GLN A 1 122 ? 25.452 4.698 -38.252 1.00 93.88 122 GLN A CA 1
ATOM 1014 C C . GLN A 1 122 ? 25.333 5.919 -39.166 1.00 93.88 122 GLN A C 1
ATOM 1016 O O . GLN A 1 122 ? 25.932 5.939 -40.238 1.00 93.88 122 GLN A O 1
ATOM 1021 N N . SER A 1 123 ? 24.601 6.949 -38.739 1.00 94.19 123 SER A N 1
ATOM 1022 C CA . SER A 1 123 ? 24.447 8.189 -39.498 1.00 94.19 123 SER A CA 1
ATOM 1023 C C . SER A 1 123 ? 25.777 8.924 -39.672 1.00 94.19 123 SER A C 1
ATOM 1025 O O . SER A 1 123 ? 26.054 9.422 -40.760 1.00 94.19 123 SER A O 1
ATOM 1027 N N . GLU A 1 124 ? 26.610 8.987 -38.632 1.00 95.12 124 GLU A N 1
ATOM 1028 C CA . GLU A 1 124 ? 27.948 9.586 -38.694 1.00 95.12 124 GLU A CA 1
ATOM 1029 C C . GLU A 1 124 ? 28.866 8.804 -39.640 1.00 95.12 124 GLU A C 1
ATOM 1031 O O . GLU A 1 124 ? 29.534 9.406 -40.480 1.00 95.12 124 GLU A O 1
ATOM 1036 N N . GLY A 1 125 ? 28.854 7.468 -39.566 1.00 93.94 125 GLY A N 1
ATOM 1037 C CA . GLY A 1 125 ? 29.622 6.614 -40.473 1.00 93.94 125 GLY A CA 1
ATOM 1038 C C . GLY A 1 125 ? 29.205 6.773 -41.938 1.00 93.94 125 GLY A C 1
ATOM 1039 O O . GLY A 1 125 ? 30.058 6.923 -42.812 1.00 93.94 125 GLY A O 1
ATOM 1040 N N . LEU A 1 126 ? 27.897 6.804 -42.211 1.00 94.06 126 LEU A N 1
ATOM 1041 C CA . LEU A 1 126 ? 27.366 7.042 -43.557 1.00 94.06 126 LEU A CA 1
ATOM 1042 C C . LEU A 1 126 ? 27.692 8.454 -44.059 1.00 94.06 126 LEU A C 1
ATOM 1044 O O . LEU A 1 126 ? 28.058 8.613 -45.221 1.00 94.06 126 LEU A O 1
ATOM 1048 N N . GLY A 1 127 ? 27.614 9.468 -43.192 1.00 94.38 127 GLY A N 1
ATOM 1049 C CA . GLY A 1 127 ? 27.993 10.842 -43.523 1.00 94.38 127 GLY A CA 1
ATOM 1050 C C . GLY A 1 127 ? 29.479 10.976 -43.861 1.00 94.38 127 GLY A C 1
ATOM 1051 O O . GLY A 1 127 ? 29.828 11.590 -44.869 1.00 94.38 127 GLY A O 1
ATOM 1052 N N . ALA A 1 128 ? 30.353 10.346 -43.072 1.00 95.00 128 ALA A N 1
ATOM 1053 C CA . ALA A 1 128 ? 31.790 10.312 -43.333 1.00 95.00 128 ALA A CA 1
ATOM 1054 C C . ALA A 1 128 ? 32.117 9.600 -44.657 1.00 95.00 128 ALA A C 1
ATOM 1056 O O . ALA A 1 128 ? 32.933 10.095 -45.435 1.00 95.00 128 ALA A O 1
ATOM 1057 N N . LEU A 1 129 ? 31.449 8.477 -44.946 1.00 94.50 129 LEU A N 1
ATOM 1058 C CA . LEU A 1 129 ? 31.612 7.760 -46.211 1.00 94.50 129 LEU A CA 1
ATOM 1059 C C . LEU A 1 129 ? 31.142 8.603 -47.403 1.00 94.50 129 LEU A C 1
ATOM 1061 O O . LEU A 1 129 ? 31.859 8.709 -48.395 1.00 94.50 129 LEU A O 1
ATOM 1065 N N . ALA A 1 130 ? 29.972 9.237 -47.302 1.00 93.44 130 ALA A N 1
ATOM 1066 C CA . ALA A 1 130 ? 29.455 10.114 -48.348 1.00 93.44 130 ALA A CA 1
ATOM 1067 C C . ALA A 1 130 ? 30.403 11.293 -48.619 1.00 93.44 130 ALA A C 1
ATOM 1069 O O . ALA A 1 130 ? 30.658 11.625 -49.776 1.00 93.44 130 ALA A O 1
ATOM 1070 N N . LEU A 1 131 ? 30.977 11.890 -47.568 1.00 93.81 131 LEU A N 1
ATOM 1071 C CA . LEU A 1 131 ? 31.978 12.946 -47.702 1.00 93.81 131 LEU A CA 1
ATOM 1072 C C . LEU A 1 131 ? 33.251 12.440 -48.394 1.00 93.81 131 LEU A C 1
ATOM 1074 O O . LEU A 1 131 ? 33.751 13.104 -49.294 1.00 93.81 131 LEU A O 1
ATOM 1078 N N . ALA A 1 132 ? 33.752 11.258 -48.024 1.00 95.00 132 ALA A N 1
ATOM 1079 C CA . ALA A 1 132 ? 34.920 10.659 -48.667 1.00 95.00 132 ALA A CA 1
ATOM 1080 C C . ALA A 1 132 ? 34.681 10.377 -50.160 1.00 95.00 132 ALA A C 1
ATOM 1082 O O . ALA A 1 132 ? 35.537 10.692 -50.984 1.00 95.00 132 ALA A O 1
ATOM 1083 N N . ILE A 1 133 ? 33.505 9.846 -50.515 1.00 93.88 133 ILE A N 1
ATOM 1084 C CA . ILE A 1 133 ? 33.111 9.616 -51.913 1.00 93.88 133 ILE A CA 1
ATOM 1085 C C . ILE A 1 133 ? 33.061 10.936 -52.676 1.00 93.88 133 ILE A C 1
ATOM 1087 O O . ILE A 1 133 ? 33.630 11.021 -53.758 1.00 93.88 133 ILE A O 1
ATOM 1091 N N . ASN A 1 134 ? 32.428 11.970 -52.115 1.00 92.69 134 ASN A N 1
ATOM 1092 C CA . ASN A 1 134 ? 32.395 13.292 -52.738 1.00 92.69 134 ASN A CA 1
ATOM 1093 C C . ASN A 1 134 ? 33.813 13.857 -52.917 1.00 92.69 134 ASN A C 1
ATOM 1095 O O . ASN A 1 134 ? 34.154 14.319 -53.995 1.00 92.69 134 ASN A O 1
ATOM 1099 N N . ASN A 1 135 ? 34.683 13.766 -51.913 1.00 93.25 135 ASN A N 1
ATOM 1100 C CA . ASN A 1 135 ? 36.051 14.273 -52.039 1.00 93.25 135 ASN A CA 1
ATOM 1101 C C . ASN A 1 135 ? 36.854 13.539 -53.130 1.00 93.25 135 ASN A C 1
ATOM 1103 O O . ASN A 1 135 ? 37.621 14.167 -53.853 1.00 93.25 135 ASN A O 1
ATOM 1107 N N . LEU A 1 136 ? 36.684 12.220 -53.268 1.00 92.06 136 LEU A N 1
ATOM 1108 C CA . LEU A 1 136 ? 37.341 11.437 -54.322 1.00 92.06 136 LEU A CA 1
ATOM 1109 C C . LEU A 1 136 ? 36.758 11.728 -55.707 1.00 92.06 136 LEU A C 1
ATOM 1111 O O . LEU A 1 136 ? 37.503 11.860 -56.673 1.00 92.06 136 LEU A O 1
ATOM 1115 N N . ALA A 1 137 ? 35.435 11.834 -55.802 1.00 91.50 137 ALA A N 1
ATOM 1116 C CA . ALA A 1 137 ? 34.731 12.130 -57.042 1.00 91.50 137 ALA A CA 1
ATOM 1117 C C . ALA A 1 137 ? 35.078 13.522 -57.587 1.00 91.50 137 ALA A C 1
ATOM 1119 O O . ALA A 1 137 ? 35.205 13.671 -58.797 1.00 91.50 137 ALA A O 1
ATOM 1120 N N . ASP A 1 138 ? 35.288 14.503 -56.707 1.00 90.12 138 ASP A N 1
ATOM 1121 C CA . ASP A 1 138 ? 35.754 15.847 -57.069 1.00 90.12 138 ASP A CA 1
ATOM 1122 C C . ASP A 1 138 ? 37.151 15.799 -57.717 1.00 90.12 138 ASP A C 1
ATOM 1124 O O . ASP A 1 138 ? 37.396 16.381 -58.770 1.00 90.12 138 ASP A O 1
ATOM 1128 N N . GLN A 1 139 ? 38.060 14.997 -57.150 1.00 88.88 139 GLN A N 1
ATOM 1129 C CA . GLN A 1 139 ? 39.409 14.800 -57.699 1.00 88.88 139 GLN A CA 1
ATOM 1130 C C . GLN A 1 139 ? 39.431 13.994 -59.006 1.00 88.88 139 GLN A C 1
ATOM 1132 O O . GLN A 1 139 ? 40.369 14.121 -59.793 1.00 88.88 139 GLN A O 1
ATOM 1137 N N . CYS A 1 140 ? 38.420 13.155 -59.232 1.00 88.75 140 CYS A N 1
ATOM 1138 C CA . CYS A 1 140 ? 38.331 12.232 -60.365 1.00 88.75 140 CYS A CA 1
ATOM 1139 C C . CYS A 1 140 ? 37.252 12.653 -61.372 1.00 88.75 140 CYS A C 1
ATOM 1141 O O . CYS A 1 140 ? 36.688 11.801 -62.059 1.00 88.75 140 CYS A O 1
ATOM 1143 N N . TYR A 1 141 ? 36.927 13.946 -61.433 1.00 88.94 141 TYR A N 1
ATOM 1144 C CA . TYR A 1 141 ? 35.815 14.426 -62.241 1.00 88.94 141 TYR A CA 1
ATOM 1145 C C . TYR A 1 141 ? 36.025 14.164 -63.739 1.00 88.94 141 TYR A C 1
ATOM 1147 O O . TYR A 1 141 ? 37.008 14.601 -64.345 1.00 88.94 141 TYR A O 1
ATOM 1155 N N . MET A 1 142 ? 35.039 13.505 -64.348 1.00 84.50 142 MET A N 1
ATOM 1156 C CA . MET A 1 142 ? 34.999 13.189 -65.771 1.00 84.50 142 MET A CA 1
ATOM 1157 C C . MET A 1 142 ? 33.878 13.968 -66.465 1.00 84.50 142 MET A C 1
ATOM 1159 O O . MET A 1 142 ? 32.745 14.020 -65.991 1.00 84.50 142 MET A O 1
ATOM 1163 N N . ARG A 1 143 ? 34.169 14.556 -67.633 1.00 82.06 143 ARG A N 1
ATOM 1164 C CA . ARG A 1 143 ? 33.259 15.500 -68.314 1.00 82.06 143 ARG A CA 1
ATOM 1165 C C . ARG A 1 143 ? 31.933 14.886 -68.781 1.00 82.06 143 ARG A C 1
ATOM 1167 O O . ARG A 1 143 ? 30.976 15.631 -68.972 1.00 82.06 143 ARG A O 1
ATOM 1174 N N . HIS A 1 144 ? 31.861 13.570 -68.986 1.00 83.81 144 HIS A N 1
ATOM 1175 C CA . HIS A 1 144 ? 30.647 12.887 -69.453 1.00 83.81 144 HIS A CA 1
ATOM 1176 C C . HIS A 1 144 ? 29.611 12.617 -68.358 1.00 83.81 144 HIS A C 1
ATOM 1178 O O . HIS A 1 144 ? 28.481 12.271 -68.690 1.00 83.81 144 HIS A O 1
ATOM 1184 N N . TYR A 1 145 ? 29.952 12.815 -67.082 1.00 81.56 145 TYR A N 1
ATOM 1185 C CA . TYR A 1 145 ? 29.039 12.563 -65.961 1.00 81.56 145 TYR A CA 1
ATOM 1186 C C . TYR A 1 145 ? 28.091 13.735 -65.628 1.00 81.56 145 TYR A C 1
ATOM 1188 O O . TYR A 1 145 ? 27.219 13.581 -64.776 1.00 81.56 145 TYR A O 1
ATOM 1196 N N . GLY A 1 146 ? 28.190 14.875 -66.323 1.00 82.06 146 GLY A N 1
ATOM 1197 C CA . GLY A 1 146 ? 27.299 16.029 -66.126 1.00 82.06 146 GLY A CA 1
ATOM 1198 C C . GLY A 1 146 ? 27.704 16.940 -64.958 1.00 82.06 146 GLY A C 1
ATOM 1199 O O . GLY A 1 146 ? 28.832 16.880 -64.485 1.00 82.06 146 GLY A O 1
ATOM 1200 N N . ILE A 1 147 ? 26.802 17.826 -64.518 1.00 84.19 147 ILE A N 1
ATOM 1201 C CA . ILE A 1 147 ? 27.085 18.846 -63.487 1.00 84.19 147 ILE A CA 1
ATOM 1202 C C . ILE A 1 147 ? 27.341 18.178 -62.132 1.00 84.19 147 ILE A C 1
ATOM 1204 O O . ILE A 1 147 ? 26.482 17.462 -61.625 1.00 84.19 147 ILE A O 1
ATOM 1208 N N . TYR A 1 148 ? 28.496 18.457 -61.526 1.00 81.31 148 TYR A N 1
ATOM 1209 C CA . TYR A 1 148 ? 29.017 17.740 -60.361 1.00 81.31 148 TYR A CA 1
ATOM 1210 C C . TYR A 1 148 ? 28.087 17.709 -59.129 1.00 81.31 148 TYR A C 1
ATOM 1212 O O . TYR A 1 148 ? 27.977 16.677 -58.454 1.00 81.31 148 TYR A O 1
ATOM 1220 N N . GLU A 1 149 ? 27.398 18.812 -58.833 1.00 82.19 149 GLU A N 1
ATOM 1221 C CA . GLU A 1 149 ? 26.486 18.944 -57.689 1.00 82.19 149 GLU A CA 1
ATOM 1222 C C . GLU A 1 149 ? 25.211 18.094 -57.818 1.00 82.19 149 GLU A C 1
ATOM 1224 O O . GLU A 1 149 ? 24.634 17.707 -56.801 1.00 82.19 149 GLU A O 1
ATOM 1229 N N . GLU A 1 150 ? 24.786 17.771 -59.042 1.00 84.31 150 GLU A N 1
ATOM 1230 C CA . GLU A 1 150 ? 23.561 17.006 -59.320 1.00 84.31 150 GLU A CA 1
ATOM 1231 C C . GLU A 1 150 ? 23.815 15.489 -59.414 1.00 84.31 150 GLU A C 1
ATOM 1233 O O . GLU A 1 150 ? 22.873 14.692 -59.409 1.00 84.31 150 GLU A O 1
ATOM 1238 N N . ILE A 1 151 ? 25.086 15.062 -59.453 1.00 86.88 151 ILE A N 1
ATOM 1239 C CA . ILE A 1 151 ? 25.457 13.645 -59.545 1.00 86.88 151 ILE A CA 1
ATOM 1240 C C . ILE A 1 151 ? 25.166 12.943 -58.211 1.00 86.88 151 ILE A C 1
ATOM 1242 O O . ILE A 1 151 ? 25.719 13.277 -57.160 1.00 86.88 151 ILE A O 1
ATOM 1246 N N . GLY A 1 152 ? 24.336 11.899 -58.257 1.00 90.31 152 GLY A N 1
ATOM 1247 C CA . GLY A 1 152 ? 24.070 11.041 -57.102 1.00 90.31 152 GLY A CA 1
ATOM 1248 C C . GLY A 1 152 ? 25.311 10.272 -56.624 1.00 90.31 152 GLY A C 1
ATOM 1249 O O . GLY A 1 152 ? 26.208 9.951 -57.400 1.00 90.31 152 GLY A O 1
ATOM 1250 N N . ILE A 1 153 ? 25.346 9.903 -55.340 1.00 90.81 153 ILE A N 1
ATOM 1251 C CA . ILE A 1 153 ? 26.499 9.234 -54.696 1.00 90.81 153 ILE A CA 1
ATOM 1252 C C . ILE A 1 153 ? 26.926 7.942 -55.417 1.00 90.81 153 ILE A C 1
ATOM 1254 O O . ILE A 1 153 ? 28.117 7.666 -55.527 1.00 90.81 153 ILE A O 1
ATOM 1258 N N . LEU A 1 154 ? 25.972 7.156 -55.929 1.00 91.75 154 LEU A N 1
ATOM 1259 C CA . LEU A 1 154 ? 26.275 5.923 -56.667 1.00 91.75 154 LEU A CA 1
ATOM 1260 C C . LEU A 1 154 ? 26.981 6.212 -57.998 1.00 91.75 154 LEU A C 1
ATOM 1262 O O . LEU A 1 154 ? 28.005 5.606 -58.287 1.00 91.75 154 LEU A O 1
ATOM 1266 N N . ALA A 1 155 ? 26.505 7.205 -58.750 1.00 90.62 155 ALA A N 1
ATOM 1267 C CA . ALA A 1 155 ? 27.152 7.627 -59.989 1.00 90.62 155 ALA A CA 1
ATOM 1268 C C . ALA A 1 155 ? 28.541 8.242 -59.730 1.00 90.62 155 ALA A C 1
ATOM 1270 O O . ALA A 1 155 ? 29.464 8.033 -60.512 1.00 90.62 155 ALA A O 1
ATOM 1271 N N . LYS A 1 156 ? 28.733 8.927 -58.592 1.00 92.06 156 LYS A N 1
ATOM 1272 C CA . LYS A 1 156 ? 30.060 9.386 -58.144 1.00 92.06 156 LYS A CA 1
ATOM 1273 C C . LYS A 1 156 ? 31.027 8.227 -57.882 1.00 92.06 156 LYS A C 1
ATOM 1275 O O . LYS A 1 156 ? 32.199 8.332 -58.229 1.00 92.06 156 LYS A O 1
ATOM 1280 N N . LEU A 1 157 ? 30.554 7.119 -57.309 1.00 92.12 157 LEU A N 1
ATOM 1281 C CA . LEU A 1 157 ? 31.361 5.905 -57.140 1.00 92.12 157 LEU A CA 1
ATOM 1282 C C . LEU A 1 157 ? 31.720 5.252 -58.480 1.00 92.12 157 LEU A C 1
ATOM 1284 O O . LEU A 1 157 ? 32.864 4.833 -58.652 1.00 92.12 157 LEU A O 1
ATOM 1288 N N . ASP A 1 158 ? 30.775 5.186 -59.419 1.00 92.38 158 ASP A N 1
ATOM 1289 C CA . ASP A 1 158 ? 31.031 4.652 -60.762 1.00 92.38 158 ASP A CA 1
ATOM 1290 C C . ASP A 1 158 ? 32.074 5.492 -61.511 1.00 92.38 158 ASP A C 1
ATOM 1292 O O . ASP A 1 158 ? 33.008 4.934 -62.086 1.00 92.38 158 ASP A O 1
ATOM 1296 N N . MET A 1 159 ? 32.007 6.819 -61.387 1.00 90.69 159 MET A N 1
ATOM 1297 C CA . MET A 1 159 ? 33.011 7.739 -61.928 1.00 90.69 159 MET A CA 1
ATOM 1298 C C . MET A 1 159 ? 34.401 7.508 -61.319 1.00 90.69 159 MET A C 1
ATOM 1300 O O . MET A 1 159 ? 35.385 7.392 -62.049 1.00 90.69 159 MET A O 1
ATOM 1304 N N . VAL A 1 160 ? 34.499 7.387 -59.989 1.00 93.06 160 VAL A N 1
ATOM 1305 C CA . VAL A 1 160 ? 35.773 7.076 -59.312 1.00 93.06 160 VAL A CA 1
ATOM 1306 C C . VAL A 1 160 ? 36.326 5.729 -59.786 1.00 93.06 160 VAL A C 1
ATOM 1308 O O . VAL A 1 160 ? 37.523 5.603 -60.042 1.00 93.06 160 VAL A O 1
ATOM 1311 N N . LYS A 1 161 ? 35.467 4.716 -59.942 1.00 93.19 161 LYS A N 1
ATOM 1312 C CA . LYS A 1 161 ? 35.857 3.396 -60.451 1.00 93.19 161 LYS A CA 1
ATOM 1313 C C . LYS A 1 161 ? 36.385 3.476 -61.884 1.00 93.19 161 LYS A C 1
ATOM 1315 O O . LYS A 1 161 ? 37.430 2.893 -62.165 1.00 93.19 161 LYS A O 1
ATOM 1320 N N . GLU A 1 162 ? 35.684 4.174 -62.772 1.00 92.38 162 GLU A N 1
ATOM 1321 C CA . GLU A 1 162 ? 36.082 4.353 -64.171 1.00 92.38 162 GLU A CA 1
ATOM 1322 C C . GLU A 1 162 ? 37.424 5.084 -64.274 1.00 92.38 162 GLU A C 1
ATOM 1324 O O . GLU A 1 162 ? 38.334 4.598 -64.943 1.00 92.38 162 GLU A O 1
ATOM 1329 N N . PHE A 1 163 ? 37.604 6.163 -63.507 1.00 92.69 163 PHE A N 1
ATOM 1330 C CA . PHE A 1 163 ? 38.866 6.899 -63.441 1.00 92.69 163 PHE A CA 1
ATOM 1331 C C . PHE A 1 163 ? 40.042 6.021 -62.993 1.00 92.69 163 PHE A C 1
ATOM 1333 O O . PHE A 1 163 ? 41.123 6.078 -63.580 1.00 92.69 163 PHE A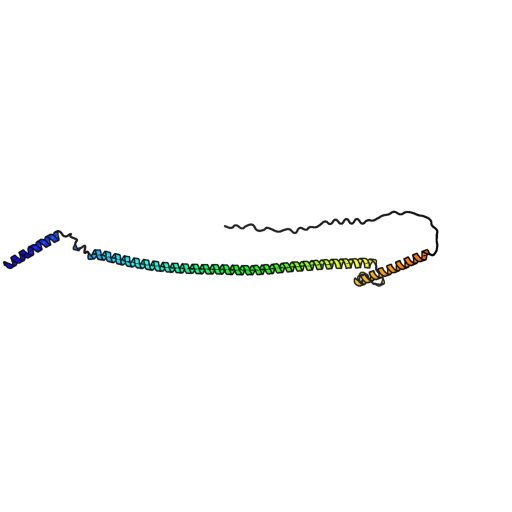 O 1
ATOM 1340 N N . ILE A 1 164 ? 39.849 5.179 -61.971 1.00 93.25 164 ILE A N 1
ATOM 1341 C CA . ILE A 1 164 ? 40.892 4.256 -61.496 1.00 93.25 164 ILE A CA 1
ATOM 1342 C C . ILE A 1 164 ? 41.271 3.242 -62.586 1.00 93.25 164 ILE A C 1
ATOM 1344 O O . ILE A 1 164 ? 42.458 2.959 -62.759 1.00 93.25 164 ILE A O 1
ATOM 1348 N N . VAL A 1 165 ? 40.291 2.693 -63.312 1.00 93.94 165 VAL A N 1
ATOM 1349 C CA . VAL A 1 165 ? 40.539 1.739 -64.407 1.00 93.94 165 VAL A CA 1
ATOM 1350 C C . VAL A 1 165 ? 41.290 2.418 -65.550 1.00 93.94 165 VAL A C 1
ATOM 1352 O O . VAL A 1 165 ? 42.332 1.914 -65.958 1.00 93.94 165 VAL A O 1
ATOM 1355 N N . GLU A 1 166 ? 40.849 3.599 -65.984 1.00 89.62 166 GLU A N 1
ATOM 1356 C CA . GLU A 1 166 ? 41.522 4.348 -67.048 1.00 89.62 166 GLU A CA 1
ATOM 1357 C C . GLU A 1 166 ? 42.974 4.680 -66.670 1.00 89.62 166 GLU A C 1
ATOM 1359 O O . GLU A 1 166 ? 43.901 4.437 -67.443 1.00 89.62 166 GLU A O 1
ATOM 1364 N N . LYS A 1 167 ? 43.214 5.173 -65.446 1.00 90.56 167 LYS A N 1
ATOM 1365 C CA . LYS A 1 167 ? 44.577 5.467 -64.973 1.00 90.56 167 LYS A CA 1
ATOM 1366 C C . LYS A 1 167 ? 45.451 4.223 -64.889 1.00 90.56 167 LYS A C 1
ATOM 1368 O O . LYS A 1 167 ? 46.636 4.298 -65.215 1.00 90.56 167 LYS A O 1
ATOM 1373 N N . LYS A 1 168 ? 44.894 3.088 -64.468 1.00 91.62 168 LYS A N 1
ATOM 1374 C CA . LYS A 1 168 ? 45.611 1.811 -64.449 1.00 91.62 168 LYS A CA 1
ATOM 1375 C C . LYS A 1 168 ? 46.016 1.387 -65.861 1.00 91.62 168 LYS A C 1
ATOM 1377 O O . LYS A 1 168 ? 47.171 1.013 -66.053 1.00 91.62 168 LYS A O 1
ATOM 1382 N N . ASP A 1 169 ? 45.101 1.467 -66.821 1.00 90.75 169 ASP A N 1
ATOM 1383 C CA . ASP A 1 169 ? 45.358 1.073 -68.208 1.00 90.75 169 ASP A CA 1
ATOM 1384 C C . ASP A 1 169 ? 46.427 1.974 -68.847 1.00 90.75 169 ASP A C 1
ATOM 1386 O O . ASP A 1 169 ? 47.354 1.474 -69.486 1.00 90.75 169 ASP A O 1
ATOM 1390 N N . ILE A 1 170 ? 46.390 3.285 -68.572 1.00 87.62 170 ILE A N 1
ATOM 1391 C CA . ILE A 1 170 ? 47.426 4.240 -69.001 1.00 87.62 170 ILE A CA 1
ATOM 1392 C C . ILE A 1 170 ? 48.805 3.858 -68.443 1.00 87.62 170 ILE A C 1
ATOM 1394 O O . ILE A 1 170 ? 49.773 3.809 -69.200 1.00 87.62 170 ILE A O 1
ATOM 1398 N N . VAL A 1 171 ? 48.911 3.563 -67.142 1.00 89.31 171 VAL A N 1
ATOM 1399 C CA . VAL A 1 171 ? 50.189 3.176 -66.509 1.00 89.31 171 VAL A CA 1
ATOM 1400 C C . VAL A 1 171 ? 50.707 1.841 -67.052 1.00 89.31 171 VAL A C 1
ATOM 1402 O O . VAL A 1 171 ? 51.911 1.669 -67.236 1.00 89.31 171 VAL A O 1
ATOM 1405 N N . GLN A 1 172 ? 49.822 0.880 -67.325 1.00 86.94 172 GLN A N 1
ATOM 1406 C CA . GLN A 1 172 ? 50.217 -0.395 -67.928 1.00 86.94 172 GLN A CA 1
ATOM 1407 C C . GLN A 1 172 ? 50.726 -0.210 -69.358 1.00 86.94 172 GLN A C 1
ATOM 1409 O O . GLN A 1 172 ? 51.743 -0.800 -69.723 1.00 86.94 172 GLN A O 1
ATOM 1414 N N . MET A 1 173 ? 50.060 0.634 -70.147 1.00 81.50 173 MET A N 1
ATOM 1415 C CA . MET A 1 173 ? 50.478 0.941 -71.510 1.00 81.50 173 MET A CA 1
ATOM 1416 C C . MET A 1 173 ? 51.813 1.696 -71.527 1.00 81.50 173 MET A C 1
ATOM 1418 O O . MET A 1 173 ? 52.699 1.334 -72.297 1.00 81.50 173 MET A O 1
ATOM 1422 N N . SER A 1 174 ? 52.021 2.663 -70.626 1.00 81.50 174 SER A N 1
ATOM 1423 C CA . SER A 1 174 ? 53.306 3.365 -70.509 1.00 81.50 174 SER A CA 1
ATOM 1424 C C . SER A 1 174 ? 54.440 2.442 -70.043 1.00 81.50 174 SER A C 1
ATOM 1426 O O . SER A 1 174 ? 55.524 2.481 -70.610 1.00 81.50 174 SER A O 1
ATOM 1428 N N . ALA A 1 175 ? 54.191 1.544 -69.084 1.00 77.19 175 ALA A N 1
ATOM 1429 C CA . ALA A 1 175 ? 55.196 0.583 -68.615 1.00 77.19 175 ALA A CA 1
ATOM 1430 C C . ALA A 1 175 ? 55.597 -0.446 -69.693 1.00 77.19 175 ALA A C 1
ATOM 1432 O O . ALA A 1 175 ? 56.753 -0.875 -69.761 1.00 77.19 175 ALA A O 1
ATOM 1433 N N . GLN A 1 176 ? 54.656 -0.842 -70.558 1.00 71.81 176 GLN A N 1
ATOM 1434 C CA . GLN A 1 176 ? 54.951 -1.673 -71.728 1.00 71.81 176 GLN A CA 1
ATOM 1435 C C . GLN A 1 176 ? 55.770 -0.904 -72.770 1.00 71.81 176 GLN A C 1
ATOM 1437 O O . GLN A 1 176 ? 56.725 -1.464 -73.306 1.00 71.81 176 GLN A O 1
ATOM 1442 N N . MET A 1 177 ? 55.459 0.377 -72.997 1.00 62.19 177 MET A N 1
ATOM 1443 C CA . MET A 1 177 ? 56.227 1.249 -73.892 1.00 62.19 177 MET A CA 1
ATOM 1444 C C . MET A 1 177 ? 57.668 1.458 -73.402 1.00 62.19 177 MET A C 1
ATOM 1446 O O . MET A 1 177 ? 58.598 1.334 -74.201 1.00 62.19 177 MET A O 1
ATOM 1450 N N . ASP A 1 178 ? 57.874 1.657 -72.098 1.00 59.34 178 ASP A N 1
ATOM 1451 C CA . ASP A 1 178 ? 59.206 1.760 -71.484 1.00 59.34 178 ASP A CA 1
ATOM 1452 C C . ASP A 1 178 ? 60.002 0.444 -71.597 1.00 59.34 178 ASP A C 1
ATOM 1454 O O . ASP A 1 178 ? 61.207 0.458 -71.853 1.00 59.34 178 ASP A O 1
ATOM 1458 N N . SER A 1 179 ? 59.326 -0.707 -71.509 1.00 57.50 179 SER A N 1
ATOM 1459 C CA . SER A 1 179 ? 59.945 -2.031 -71.692 1.00 57.50 179 SER A CA 1
ATOM 1460 C C . SER A 1 179 ? 60.332 -2.316 -73.152 1.00 57.50 179 SER A C 1
ATOM 1462 O O . SER A 1 179 ? 61.332 -2.984 -73.404 1.00 57.50 179 SER A O 1
ATOM 1464 N N . THR A 1 180 ? 59.585 -1.788 -74.130 1.00 52.47 180 THR A N 1
ATOM 1465 C CA . THR A 1 180 ? 59.956 -1.842 -75.560 1.00 52.47 180 THR A CA 1
ATOM 1466 C C . THR A 1 180 ? 61.000 -0.801 -75.966 1.00 52.47 180 THR A C 1
ATOM 1468 O O . THR A 1 180 ? 61.731 -1.023 -76.929 1.00 52.47 180 THR A O 1
ATOM 1471 N N . SER A 1 181 ? 61.123 0.302 -75.222 1.00 48.53 181 SER A N 1
ATOM 1472 C CA . SER A 1 181 ? 62.163 1.319 -75.433 1.00 48.53 181 SER A CA 1
ATOM 1473 C C . SER A 1 181 ? 63.562 0.809 -75.042 1.00 48.53 181 SER A C 1
ATOM 1475 O O . SER A 1 181 ? 64.559 1.186 -75.652 1.00 48.53 181 SER A O 1
ATOM 1477 N N . ALA A 1 182 ? 63.656 -0.154 -74.116 1.00 46.09 182 ALA A N 1
ATOM 1478 C CA . ALA A 1 182 ? 64.926 -0.776 -73.722 1.00 46.09 182 ALA A CA 1
ATOM 1479 C C . ALA A 1 182 ? 65.604 -1.634 -74.820 1.00 46.09 182 ALA A C 1
ATOM 1481 O O . ALA A 1 182 ? 66.724 -2.100 -74.611 1.00 46.09 182 ALA A O 1
ATOM 1482 N N . LEU A 1 183 ? 64.969 -1.842 -75.987 1.00 47.66 183 LEU A N 1
ATOM 1483 C CA . LEU A 1 183 ? 65.564 -2.571 -77.118 1.00 47.66 183 LEU A CA 1
ATOM 1484 C C . LEU A 1 183 ? 66.131 -1.673 -78.233 1.00 47.66 183 LEU A C 1
ATOM 1486 O O . LEU A 1 183 ? 66.675 -2.201 -79.204 1.00 47.66 183 LEU A O 1
ATOM 1490 N N . VAL A 1 184 ? 66.041 -0.342 -78.124 1.00 43.19 184 VAL A N 1
ATOM 1491 C CA . VAL A 1 184 ? 66.623 0.572 -79.119 1.00 43.19 184 VAL A CA 1
ATOM 1492 C C . VAL A 1 184 ? 67.338 1.733 -78.433 1.00 43.19 184 VAL A C 1
ATOM 1494 O O . VAL A 1 184 ? 66.723 2.718 -78.046 1.00 43.19 184 VAL A O 1
ATOM 1497 N N . GLY A 1 185 ? 68.669 1.645 -78.397 1.00 35.00 185 GLY A N 1
ATOM 1498 C CA . GLY A 1 185 ? 69.529 2.829 -78.453 1.00 35.00 185 GLY A CA 1
ATOM 1499 C C . GLY A 1 185 ? 70.156 3.279 -77.137 1.00 35.00 185 GLY A C 1
ATOM 1500 O O . GLY A 1 185 ? 69.577 4.021 -76.355 1.00 35.00 185 GLY A O 1
ATOM 1501 N N . THR A 1 186 ? 71.407 2.872 -76.966 1.00 34.12 186 THR A N 1
ATOM 1502 C CA . THR A 1 186 ? 72.419 3.349 -76.019 1.00 34.12 186 THR A CA 1
ATOM 1503 C C . THR A 1 186 ? 72.891 4.790 -76.285 1.00 34.12 186 THR A C 1
ATOM 1505 O O . THR A 1 186 ? 73.105 5.131 -77.445 1.00 34.12 186 THR A O 1
ATOM 1508 N N . THR A 1 187 ? 73.198 5.513 -75.187 1.00 31.48 187 THR A N 1
ATOM 1509 C CA . THR A 1 187 ? 74.198 6.612 -74.996 1.00 31.48 187 THR A CA 1
ATOM 1510 C C . THR A 1 187 ? 74.064 7.877 -75.867 1.00 31.48 187 THR A C 1
ATOM 1512 O O . THR A 1 187 ? 74.031 7.803 -77.082 1.00 31.48 187 THR A O 1
ATOM 1515 N N . ASP A 1 188 ? 73.962 9.087 -75.307 1.00 31.05 188 ASP A N 1
ATOM 1516 C CA . ASP A 1 188 ? 75.013 9.725 -74.503 1.00 31.05 188 ASP A CA 1
ATOM 1517 C C . ASP A 1 188 ? 74.522 10.544 -73.297 1.00 31.05 188 ASP A C 1
ATOM 1519 O O . ASP A 1 188 ? 73.450 11.149 -73.279 1.00 31.05 188 ASP A O 1
ATOM 1523 N N . GLN A 1 189 ? 75.384 10.550 -72.281 1.00 35.81 189 GLN A N 1
ATOM 1524 C CA . GLN A 1 189 ? 75.307 11.322 -71.044 1.00 35.81 189 GLN A CA 1
ATOM 1525 C C . GLN A 1 189 ? 75.745 12.780 -71.273 1.00 35.81 189 GLN A C 1
ATOM 1527 O O . GLN A 1 189 ? 76.546 13.035 -72.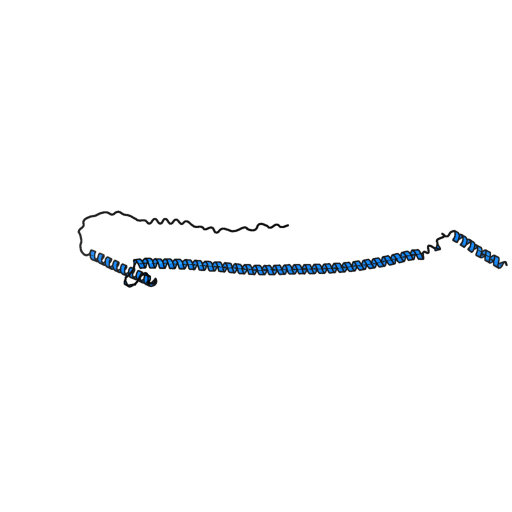165 1.00 35.81 189 GLN A O 1
ATOM 1532 N N . ILE A 1 190 ? 75.325 13.699 -70.391 1.00 33.47 190 ILE A N 1
ATOM 1533 C CA . ILE A 1 190 ? 76.238 14.487 -69.531 1.00 33.47 190 ILE A CA 1
ATOM 1534 C C . ILE A 1 190 ? 75.445 15.205 -68.404 1.00 33.47 190 ILE A C 1
ATOM 1536 O O . ILE A 1 190 ? 74.583 16.037 -68.668 1.00 33.47 190 ILE A O 1
ATOM 1540 N N . GLN A 1 191 ? 75.810 14.819 -67.165 1.00 34.22 191 GLN A N 1
ATOM 1541 C CA . GLN A 1 191 ? 75.884 15.518 -65.853 1.00 34.22 191 GLN A CA 1
ATOM 1542 C C . GLN A 1 191 ? 74.622 16.178 -65.237 1.00 34.22 191 GLN A C 1
ATOM 1544 O O . GLN A 1 191 ? 74.057 17.103 -65.800 1.00 34.22 191 GLN A O 1
ATOM 1549 N N . GLU A 1 192 ? 74.058 15.680 -64.115 1.00 27.08 192 GLU A N 1
ATOM 1550 C CA . GLU A 1 192 ? 74.497 15.772 -62.684 1.00 27.08 192 GLU A CA 1
ATOM 1551 C C . GLU A 1 192 ? 74.596 17.229 -62.161 1.00 27.08 192 GLU A C 1
ATOM 1553 O O . GLU A 1 192 ? 75.311 18.015 -62.766 1.00 27.08 192 GLU A O 1
ATOM 1558 N N . LYS A 1 193 ? 74.018 17.710 -61.036 1.00 33.28 193 LYS A N 1
ATOM 1559 C CA . LYS A 1 193 ? 73.373 17.196 -59.784 1.00 33.28 193 LYS A CA 1
ATOM 1560 C C . LYS A 1 193 ? 72.994 18.457 -58.918 1.00 33.28 193 LYS A C 1
ATOM 1562 O O . LYS A 1 193 ? 73.310 19.552 -59.379 1.00 33.28 193 LYS A O 1
ATOM 1567 N N . PRO A 1 194 ? 72.621 18.411 -57.608 1.00 40.00 194 PRO A N 1
ATOM 1568 C CA . PRO A 1 194 ? 71.613 17.675 -56.804 1.00 40.00 194 PRO A CA 1
ATOM 1569 C C . PRO A 1 194 ? 70.454 18.606 -56.331 1.00 40.00 194 PRO A C 1
ATOM 1571 O O . PRO A 1 194 ? 70.611 19.816 -56.264 1.00 40.00 194 PRO A O 1
ATOM 1574 N N . ALA A 1 195 ? 69.224 18.140 -56.094 1.00 30.47 195 ALA A N 1
ATOM 1575 C CA . ALA A 1 195 ? 68.699 17.515 -54.865 1.00 30.47 195 ALA A CA 1
ATOM 1576 C C . ALA A 1 195 ? 68.869 18.330 -53.557 1.00 30.47 195 ALA A C 1
ATOM 1578 O O . ALA A 1 195 ? 69.881 18.205 -52.875 1.00 30.47 195 ALA A O 1
ATOM 1579 N N . GLU A 1 196 ? 67.807 19.037 -53.149 1.00 31.47 196 GLU A N 1
ATOM 1580 C CA . GLU A 1 196 ? 67.508 19.308 -51.738 1.00 31.47 196 GLU A CA 1
ATOM 1581 C C . GLU A 1 196 ? 66.175 18.648 -51.362 1.00 31.47 196 GLU A C 1
ATOM 1583 O O . GLU A 1 196 ? 65.089 18.993 -51.826 1.00 31.47 196 GLU A O 1
ATOM 1588 N N . THR A 1 197 ? 66.314 17.632 -50.520 1.00 38.91 197 THR A N 1
ATOM 1589 C CA . THR A 1 197 ? 65.303 17.016 -49.666 1.00 38.91 197 THR A CA 1
ATOM 1590 C C . THR A 1 197 ? 64.520 18.052 -48.875 1.00 38.91 197 THR A C 1
ATOM 1592 O O . THR A 1 197 ? 65.126 18.816 -48.135 1.00 38.91 197 THR A O 1
ATOM 1595 N N . ASN A 1 198 ? 63.189 17.965 -48.884 1.00 33.44 198 ASN A N 1
ATOM 1596 C CA . ASN A 1 198 ? 62.398 18.339 -47.716 1.00 33.44 198 ASN A CA 1
ATOM 1597 C C . ASN A 1 198 ? 61.255 17.343 -47.524 1.00 33.44 198 ASN A C 1
ATOM 1599 O O . ASN A 1 198 ? 60.219 17.382 -48.184 1.00 33.44 198 ASN A O 1
ATOM 1603 N N . GLN A 1 199 ? 61.498 16.421 -46.593 1.00 37.53 199 GLN A N 1
ATOM 1604 C CA . GLN A 1 199 ? 60.466 15.652 -45.920 1.00 37.53 199 GLN A CA 1
ATOM 1605 C C . GLN A 1 199 ? 59.562 16.635 -45.167 1.00 37.53 199 GLN A C 1
ATOM 1607 O O . GLN A 1 199 ? 59.955 17.182 -44.140 1.00 37.53 199 GLN A O 1
ATOM 1612 N N . LEU A 1 200 ? 58.339 16.841 -45.645 1.00 36.31 200 LEU A N 1
ATOM 1613 C CA . LEU A 1 200 ? 57.272 17.390 -44.816 1.00 36.31 200 LEU A CA 1
ATOM 1614 C C . LEU A 1 200 ? 56.587 16.222 -44.110 1.00 36.31 200 LEU A C 1
ATOM 1616 O O . LEU A 1 200 ? 55.631 15.630 -44.601 1.00 36.31 200 LEU A O 1
ATOM 1620 N N . VAL A 1 201 ? 57.129 15.881 -42.942 1.00 42.03 201 VAL A N 1
ATOM 1621 C CA . VAL A 1 201 ? 56.417 15.127 -41.910 1.00 42.03 201 VAL A CA 1
ATOM 1622 C C . VAL A 1 201 ? 55.215 15.973 -41.472 1.00 42.03 201 VAL A C 1
ATOM 1624 O O . VAL A 1 201 ? 55.426 17.081 -40.971 1.00 42.03 201 VAL A O 1
ATOM 1627 N N . PRO A 1 202 ? 53.962 15.499 -41.571 1.00 37.06 202 PRO A N 1
ATOM 1628 C CA . PRO A 1 202 ? 52.875 16.128 -40.844 1.00 37.06 202 PRO A CA 1
ATOM 1629 C C . PRO A 1 202 ? 53.022 15.723 -39.373 1.00 37.06 202 PRO A C 1
ATOM 1631 O O . PRO A 1 202 ? 52.726 14.591 -38.991 1.00 37.06 202 PRO A O 1
ATOM 1634 N N . GLN A 1 203 ? 53.494 16.642 -38.527 1.00 37.22 203 GLN A N 1
ATOM 1635 C CA . GLN A 1 203 ? 53.303 16.514 -37.084 1.00 37.22 203 GLN A CA 1
ATOM 1636 C C . GLN A 1 203 ? 51.810 16.656 -36.781 1.00 37.22 203 GLN A C 1
ATOM 1638 O O . GLN A 1 203 ? 51.297 17.755 -36.584 1.00 37.22 203 GLN A O 1
ATOM 1643 N N . ILE A 1 204 ? 51.107 15.530 -36.710 1.00 38.69 204 ILE A N 1
ATOM 1644 C CA . ILE A 1 204 ? 49.790 15.466 -36.088 1.00 38.69 204 ILE A CA 1
ATOM 1645 C C . ILE A 1 204 ? 50.015 15.271 -34.585 1.00 38.69 204 ILE A C 1
ATOM 1647 O O . ILE A 1 204 ? 50.113 14.157 -34.074 1.00 38.69 204 ILE A O 1
ATOM 1651 N N . LYS A 1 205 ? 50.122 16.387 -33.861 1.00 32.81 205 LYS A N 1
ATOM 1652 C CA . LYS A 1 205 ? 49.978 16.417 -32.402 1.00 32.81 205 LYS A CA 1
ATOM 1653 C C . LYS A 1 205 ? 48.477 16.464 -32.095 1.00 32.81 205 LYS A C 1
ATOM 1655 O O . LYS A 1 205 ? 47.908 17.540 -31.937 1.00 32.81 205 LYS A O 1
ATOM 1660 N N . ILE A 1 206 ? 47.812 15.307 -32.046 1.00 33.56 206 ILE A N 1
ATOM 1661 C CA . ILE A 1 206 ? 46.471 15.227 -31.446 1.00 33.56 206 ILE A CA 1
ATOM 1662 C C . ILE A 1 206 ? 46.666 15.127 -29.938 1.00 33.56 206 ILE A C 1
ATOM 1664 O O . ILE A 1 206 ? 46.919 14.060 -29.381 1.00 33.56 206 ILE A O 1
ATOM 1668 N N . THR A 1 207 ? 46.557 16.269 -29.270 1.00 29.00 207 THR A N 1
ATOM 1669 C CA . THR A 1 207 ? 46.328 16.315 -27.830 1.00 29.00 207 THR A CA 1
ATOM 1670 C C . THR A 1 207 ? 44.865 15.945 -27.592 1.00 29.00 207 THR A C 1
ATOM 1672 O O . THR A 1 207 ? 43.971 16.763 -27.799 1.00 29.00 207 THR A O 1
ATOM 1675 N N . PHE A 1 208 ? 44.602 14.712 -27.159 1.00 34.41 208 PHE A N 1
ATOM 1676 C CA . PHE A 1 208 ? 43.303 14.341 -26.601 1.00 34.41 208 PHE A CA 1
ATOM 1677 C C . PHE A 1 208 ? 43.166 14.968 -25.209 1.00 34.41 208 PHE A C 1
ATOM 1679 O O . PHE A 1 208 ? 43.584 14.393 -24.205 1.00 34.41 208 PHE A O 1
ATOM 1686 N N . ALA A 1 209 ? 42.593 16.169 -25.139 1.00 32.97 209 ALA A N 1
ATOM 1687 C CA . ALA A 1 209 ? 42.082 16.711 -23.888 1.00 32.97 209 ALA A CA 1
ATOM 1688 C C . ALA A 1 209 ? 40.651 16.198 -23.683 1.00 32.97 209 ALA A C 1
ATOM 1690 O O . ALA A 1 209 ? 39.690 16.694 -24.271 1.00 32.97 209 ALA A O 1
ATOM 1691 N N . ASN A 1 210 ? 40.539 15.171 -22.842 1.00 34.66 210 ASN A N 1
ATOM 1692 C CA . ASN A 1 210 ? 39.291 14.651 -22.299 1.00 34.66 210 ASN A CA 1
ATOM 1693 C C . ASN A 1 210 ? 38.466 15.782 -21.670 1.00 34.66 210 ASN A C 1
ATOM 1695 O O . ASN A 1 210 ? 38.813 16.289 -20.604 1.00 34.66 210 ASN A O 1
ATOM 1699 N N . SER A 1 211 ? 37.327 16.130 -22.273 1.00 34.53 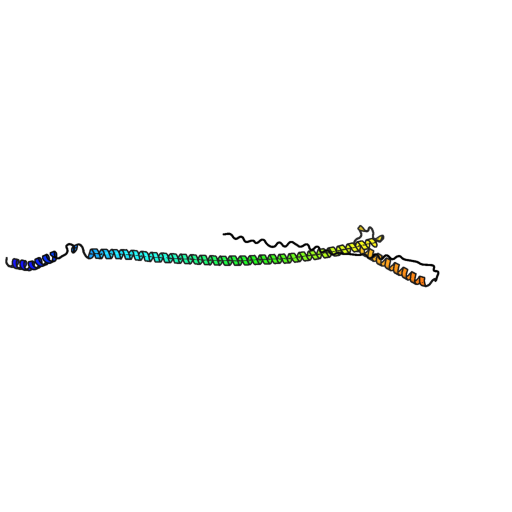211 SER A N 1
ATOM 1700 C CA . SER A 1 211 ? 36.284 16.871 -21.563 1.00 34.53 211 SER A CA 1
ATOM 1701 C C . SER A 1 211 ? 35.416 15.884 -20.780 1.00 34.53 211 SER A C 1
ATOM 1703 O O . SER A 1 211 ? 34.326 15.486 -21.182 1.00 34.53 211 SER A O 1
ATOM 1705 N N . ALA A 1 212 ? 35.922 15.470 -19.618 1.00 36.22 212 ALA A N 1
ATOM 1706 C CA . ALA A 1 212 ? 35.088 14.897 -18.575 1.00 36.22 212 ALA A CA 1
ATOM 1707 C C . ALA A 1 212 ? 34.163 16.007 -18.048 1.00 36.22 212 ALA A C 1
ATOM 1709 O O . ALA A 1 212 ? 34.509 16.741 -17.124 1.00 36.22 212 ALA A O 1
ATOM 1710 N N . LYS A 1 213 ? 32.982 16.165 -18.655 1.00 39.00 213 LYS A N 1
ATOM 1711 C CA . LYS A 1 213 ? 31.889 16.910 -18.025 1.00 39.00 213 LYS A CA 1
ATOM 1712 C C . LYS A 1 213 ? 31.321 16.034 -16.915 1.00 39.00 213 LYS A C 1
ATOM 1714 O O . LYS A 1 213 ? 30.535 15.122 -17.156 1.00 39.00 213 LYS A O 1
ATOM 1719 N N . SER A 1 214 ? 31.774 16.311 -15.697 1.00 36.03 214 SER A N 1
ATOM 1720 C CA . SER A 1 214 ? 31.152 15.839 -14.471 1.00 36.03 214 SER A CA 1
ATOM 1721 C C . SER A 1 214 ? 29.708 16.342 -14.419 1.00 36.03 214 SER A C 1
ATOM 1723 O O . SER A 1 214 ? 29.425 17.539 -14.420 1.00 36.03 214 SER A O 1
ATOM 1725 N N . VAL A 1 215 ? 28.773 15.400 -14.401 1.00 38.78 215 VAL A N 1
ATOM 1726 C CA . VAL A 1 215 ? 27.380 15.661 -14.041 1.00 38.78 215 VAL A CA 1
ATOM 1727 C C . VAL A 1 215 ? 27.346 15.935 -12.530 1.00 38.78 215 VAL A C 1
ATOM 1729 O O . VAL A 1 215 ? 27.879 15.123 -11.766 1.00 38.78 215 VAL A O 1
ATOM 1732 N N . PRO A 1 216 ? 26.761 17.051 -12.057 1.00 39.88 216 PRO A N 1
ATOM 1733 C CA . PRO A 1 216 ? 26.692 17.337 -10.633 1.00 39.88 216 PRO A CA 1
ATOM 1734 C C . PRO A 1 216 ? 25.757 16.350 -9.924 1.00 39.88 216 PRO A C 1
ATOM 1736 O O . PRO A 1 216 ? 24.566 16.237 -10.211 1.00 39.88 216 PRO A O 1
ATOM 1739 N N . ASN A 1 217 ? 26.344 15.644 -8.964 1.00 33.81 217 ASN A N 1
ATOM 1740 C CA . ASN A 1 217 ? 25.714 14.706 -8.050 1.00 33.81 217 ASN A CA 1
ATOM 1741 C C . ASN A 1 217 ? 24.840 15.481 -7.043 1.00 33.81 217 ASN A C 1
ATOM 1743 O O . ASN A 1 217 ? 25.338 15.985 -6.038 1.00 33.81 217 ASN A O 1
ATOM 1747 N N . GLN A 1 218 ? 23.536 15.609 -7.307 1.00 41.84 218 GLN A N 1
ATOM 1748 C CA . GLN A 1 218 ? 22.576 16.056 -6.295 1.00 41.84 218 GLN A CA 1
ATOM 1749 C C . GLN A 1 218 ? 22.179 14.872 -5.408 1.00 41.84 218 GLN A C 1
ATOM 1751 O O . GLN A 1 218 ? 21.238 14.133 -5.692 1.00 41.84 218 GLN A O 1
ATOM 1756 N N . LYS A 1 219 ? 22.883 14.724 -4.284 1.00 43.66 219 LYS A N 1
ATOM 1757 C CA . LYS A 1 219 ? 22.390 14.005 -3.109 1.00 43.66 219 LYS A CA 1
ATOM 1758 C C . LYS A 1 219 ? 22.454 14.921 -1.892 1.00 43.66 219 LYS A C 1
ATOM 1760 O O . LYS A 1 219 ? 23.503 15.479 -1.592 1.00 43.66 219 LYS A O 1
ATOM 1765 N N . ASN A 1 220 ? 21.317 14.978 -1.197 1.00 38.03 220 ASN A N 1
ATOM 1766 C CA . ASN A 1 220 ? 21.119 15.233 0.238 1.00 38.03 220 ASN A CA 1
ATOM 1767 C C . ASN A 1 220 ? 20.210 16.424 0.554 1.00 38.03 220 ASN A C 1
ATOM 1769 O O . ASN A 1 220 ? 20.642 17.495 0.972 1.00 38.03 220 ASN A O 1
ATOM 1773 N N . ARG A 1 221 ? 18.901 16.163 0.473 1.00 41.84 221 ARG A N 1
ATOM 1774 C CA . ARG A 1 221 ? 17.880 16.892 1.227 1.00 41.84 221 ARG A CA 1
ATOM 1775 C C . ARG A 1 221 ? 17.032 15.896 2.022 1.00 41.84 221 ARG A C 1
ATOM 1777 O O . ARG A 1 221 ? 15.932 15.545 1.630 1.00 41.84 221 ARG A O 1
ATOM 1784 N N . LEU A 1 222 ? 17.571 15.439 3.149 1.00 43.00 222 LEU A N 1
ATOM 1785 C CA . LEU A 1 222 ? 16.783 14.995 4.300 1.00 43.00 222 LEU A CA 1
ATOM 1786 C C . LEU A 1 222 ? 17.496 15.487 5.562 1.00 43.00 222 LEU A C 1
ATOM 1788 O O . LEU A 1 222 ? 18.402 14.844 6.080 1.00 43.00 222 LEU A O 1
ATOM 1792 N N . LYS A 1 223 ? 17.089 16.662 6.046 1.00 46.47 223 LYS A N 1
ATOM 1793 C CA . LYS A 1 223 ? 17.263 17.040 7.447 1.00 46.47 223 LYS A CA 1
ATOM 1794 C C . LYS A 1 223 ? 15.886 16.980 8.098 1.00 46.47 223 LYS A C 1
ATOM 1796 O O . LYS A 1 223 ? 15.056 17.848 7.867 1.00 46.47 223 LYS A O 1
ATOM 1801 N N . SER A 1 224 ? 15.673 15.892 8.837 1.00 37.38 224 SER A N 1
ATOM 1802 C CA . SER A 1 224 ? 15.039 15.843 10.158 1.00 37.38 224 SER A CA 1
ATOM 1803 C C . SER A 1 224 ? 14.166 17.052 10.526 1.00 37.38 224 SER A C 1
ATOM 1805 O O . SER A 1 224 ? 14.650 18.022 11.112 1.00 37.38 224 SER A O 1
ATOM 1807 N N . THR A 1 225 ? 12.862 16.935 10.303 1.00 39.25 225 THR A N 1
ATOM 1808 C CA . THR A 1 225 ? 11.858 17.620 11.119 1.00 39.25 225 THR A CA 1
ATOM 1809 C C . THR A 1 225 ? 11.651 16.804 12.395 1.00 39.25 225 THR A C 1
ATOM 1811 O O . THR A 1 225 ? 10.964 15.785 12.379 1.00 39.25 225 THR A O 1
ATOM 1814 N N . LYS A 1 226 ? 12.265 17.239 13.499 1.00 44.59 226 LYS A N 1
ATOM 1815 C CA . LYS A 1 226 ? 11.761 16.948 14.846 1.00 44.59 226 LYS A CA 1
ATOM 1816 C C . LYS A 1 226 ? 10.729 18.026 15.160 1.00 44.59 226 LYS A C 1
ATOM 1818 O O . LYS A 1 226 ? 11.078 19.204 15.187 1.00 44.59 226 LYS A O 1
ATOM 1823 N N . ALA A 1 227 ? 9.484 17.623 15.371 1.00 52.50 227 ALA A N 1
ATOM 1824 C CA . ALA A 1 227 ? 8.433 18.462 15.920 1.00 52.50 227 ALA A CA 1
ATOM 1825 C C . ALA A 1 227 ? 7.846 17.738 17.136 1.00 52.50 227 ALA A C 1
ATOM 1827 O O . ALA A 1 227 ? 7.430 16.595 16.993 1.00 52.50 227 ALA A O 1
ATOM 1828 N N . ARG A 1 228 ? 7.919 18.451 18.269 1.00 44.56 228 ARG A N 1
ATOM 1829 C CA . ARG A 1 228 ? 7.175 18.354 19.538 1.00 44.56 228 ARG A CA 1
ATOM 1830 C C . ARG A 1 228 ? 6.810 16.978 20.081 1.00 44.56 228 ARG A C 1
ATOM 1832 O O . ARG A 1 228 ? 5.875 16.353 19.548 1.00 44.56 228 ARG A O 1
#

pLDDT: mean 78.38, std 23.34, range [27.08, 98.62]

Sequence (228 aa):
QQKLQRNVSKYKTYEDYILKVIDNLPENYLEYSAESMVMSIIRKHETLGATNETLINNLSRLSDELEECQHSLESLHQEYDTTKLMINSRLSERRMECEEAKERNKRLEIKINLHRGNFIQQSEGLGALALAINNLADQCYMRHYGIYEEIGILAKLDMVKEFIVEKKDIVQMSAQMDSTSALVGTTDQIQEKPAETNQLVPQIKITFANSAKSVPNQKNRLKSTKAR

Secondary structure (DSSP, 8-state):
-HHHHHHHHHHHHHHHHHHHHHHTS-TTTTTS-HHHHHHHHHHHHHHHHHHHHHHHHHHHHHHHHHHHHHHHHHHHHHHHHHHHHHHHHHHHHHHHHHHHHHHHHHHHHHHHHHHHHHHHHHHHHHHHHHHHHHHHHHHT--GGG--GGG--HHHHHHHHHHHHHHHHHHHHHHHHHHHHHTTS-----------------------------PPP------------

Organism: Scyliorhinus torazame (NCBI:txid75743)

Radius of gyration: 68.96 Å; chains: 1; bounding box: 146×36×189 Å

InterPro domains:
  IPR051147 Cilia- and flagella-associated domain-containing protein [PTHR21683] (1-174)

Foldseek 3Di:
DVVVVVVCVVCVVVVVVVVVVVVVDDPCPVVPPVCVVVVVVVVVVVVVVVVVVVVVVVVVVVVVVVVVVVVVVVVVVVVVVVVVVVVVVVVVVVVVVVVVVVVVVVVVVVVVVVVVVVVVVVVVVVVVVLVVLLVLLVVQPDPVQPDSVPRDSVSSVVSSVVSVVVVVVVVVVVVVVVVVPVVDDDDDDDDDDDDDDDDPDPPPPPDPDDPPPDDDDDDDDDDDDDDD